Protein AF-A0A067TYM9-F1 (afdb_monomer_lite)

Secondary structure (DSSP, 8-state):
-PPP----------------PPPTT-EEE---S---HHHHHHHHHHHHHHHHHHHHHHHHHHSTTSHHHHHHHHHHH-SS--HHHHHHHHHHHHH--EEEEES-PPTTSSTT--EEEETTTTEEEE-HHHHSS--HHHHHHHHHHHHHHHHH--BSEE-----TT-S-EE-HHHHTTSTT-B--TTTTHHHHHHHHGGGGGGBHHHHHHHHHHHHH-TT------PPP--

Foldseek 3Di:
DDDDDDDDDDDDPPPPPPPPDDQAQAADAPDDDDDDVVLVVLLNLLRVLLLVLLVLLLVLLVCVVPPQSVLLLCLLQNDDAPSVLLNVLSVQNRHDYAYAYASEDDPPPPPPDQWAADPPVRHIYGYPVLVAQADSLRNNLSVQLRNSCSRPNAAQWWAPDCDVVGIGGDHPVCCVVRPPTGQDPPPCPVVCNHRPSHCSSRGSSSRSSSSCCSVVTSPDDDDRGSDDDD

Radius of gyration: 21.85 Å; chains: 1; bounding box: 89×64×47 Å

Organism: Galerina marginata (strain CBS 339.88) (NCBI:txid685588)

InterPro domains:
  IPR024079 Metallopeptidase, catalytic domain superfamily [G3DSA:3.40.390.10] (34-213)

Sequence (230 aa):
MRVVSTSLFILLVLISNGCSAPIPGDLIIDSFGDHEPEDEAILQEANHEANDQYIHMLRVLDHPEDASHKRIITKSFGPEPELGEIRKNVKLLISEDLKVGDVRLPEGFNPGVLGYMIPGVNTLHFTHEFYSDLSKKGRAGTVIHEATHALFGSKDYFTRDTGPKGIQPISKADAKHVPHHVGYLHADFDMLKNKASGVMHKNADSYLAFGHYAKYGPDAEIKHEKPDAI

pLDDT: mean 84.61, std 17.47, range [30.05, 98.69]

Structure (mmCIF, N/CA/C/O backbone):
data_AF-A0A067TYM9-F1
#
_entry.id   AF-A0A067TYM9-F1
#
loop_
_atom_site.group_PDB
_atom_site.id
_atom_site.type_symbol
_atom_site.label_atom_id
_atom_site.label_alt_id
_atom_site.label_comp_id
_atom_site.label_asym_id
_atom_site.label_entity_id
_atom_site.label_seq_id
_atom_site.pdbx_PDB_ins_code
_atom_site.Cartn_x
_atom_site.Cartn_y
_atom_site.Cartn_z
_atom_site.occupancy
_atom_site.B_iso_or_equiv
_atom_site.auth_seq_id
_atom_site.auth_comp_id
_atom_site.auth_asym_id
_atom_site.auth_atom_id
_atom_site.pdbx_PDB_model_num
ATOM 1 N N . MET A 1 1 ? 64.361 -44.977 5.700 1.00 45.38 1 MET A N 1
ATOM 2 C CA . MET A 1 1 ? 63.513 -44.116 4.845 1.00 45.38 1 MET A CA 1
ATOM 3 C C . MET A 1 1 ? 62.087 -44.186 5.367 1.00 45.38 1 MET A C 1
ATOM 5 O O . MET A 1 1 ? 61.516 -45.265 5.354 1.00 45.38 1 MET A O 1
ATOM 9 N N . ARG A 1 2 ? 61.550 -43.089 5.914 1.00 41.84 2 ARG A N 1
ATOM 10 C CA . ARG A 1 2 ? 60.141 -42.990 6.331 1.00 41.84 2 ARG A CA 1
ATOM 11 C C . ARG A 1 2 ? 59.394 -42.222 5.246 1.00 41.84 2 ARG A C 1
ATOM 13 O O . ARG A 1 2 ? 59.755 -41.087 4.957 1.00 41.84 2 ARG A O 1
ATOM 20 N N . VAL A 1 3 ? 58.416 -42.873 4.626 1.00 48.12 3 VAL A N 1
ATOM 21 C CA . VAL A 1 3 ? 57.539 -42.280 3.612 1.00 48.12 3 VAL A CA 1
ATOM 22 C C . VAL A 1 3 ? 56.441 -41.521 4.352 1.00 48.12 3 VAL A C 1
ATOM 24 O O . VAL A 1 3 ? 55.726 -42.109 5.161 1.00 48.12 3 VAL A O 1
ATOM 27 N N . VAL A 1 4 ? 56.353 -40.211 4.131 1.00 52.53 4 VAL A N 1
ATOM 28 C CA . VAL A 1 4 ? 55.287 -39.361 4.674 1.00 52.53 4 VAL A CA 1
ATOM 29 C C . VAL A 1 4 ? 54.142 -39.377 3.663 1.00 52.53 4 VAL A C 1
ATOM 31 O O . VAL A 1 4 ? 54.326 -38.980 2.517 1.00 52.53 4 VAL A O 1
ATOM 34 N N . SER A 1 5 ? 52.988 -39.898 4.078 1.00 57.56 5 SER A N 1
ATOM 35 C CA . SER A 1 5 ? 51.761 -39.954 3.281 1.00 57.56 5 SER A CA 1
ATOM 36 C C . SER A 1 5 ? 51.040 -38.610 3.366 1.00 57.56 5 SER A C 1
ATOM 38 O O . SER A 1 5 ? 50.494 -38.263 4.412 1.00 57.56 5 SER A O 1
ATOM 40 N N . THR A 1 6 ? 51.046 -37.847 2.279 1.00 53.38 6 THR A N 1
ATOM 41 C CA . THR A 1 6 ? 50.292 -36.598 2.134 1.00 53.38 6 THR A CA 1
ATOM 42 C C . THR A 1 6 ? 48.838 -36.926 1.790 1.00 53.38 6 THR A C 1
ATOM 44 O O . THR A 1 6 ? 48.528 -37.307 0.663 1.00 53.38 6 THR A O 1
ATOM 47 N N . SER A 1 7 ? 47.935 -36.798 2.764 1.00 57.25 7 SER A N 1
ATOM 48 C CA . SER A 1 7 ? 46.491 -36.894 2.532 1.00 57.25 7 SER A CA 1
ATOM 49 C C . SER A 1 7 ? 45.980 -35.619 1.860 1.00 57.25 7 SER A C 1
ATOM 51 O O . SER A 1 7 ? 45.990 -34.540 2.451 1.00 57.25 7 SER A O 1
ATOM 53 N N . LEU A 1 8 ? 45.540 -35.762 0.612 1.00 55.56 8 LEU A N 1
ATOM 54 C CA . LEU A 1 8 ? 44.881 -34.739 -0.192 1.00 55.56 8 LEU A CA 1
ATOM 55 C C . LEU A 1 8 ? 43.420 -34.592 0.270 1.00 55.56 8 LEU A C 1
ATOM 57 O O . LEU A 1 8 ? 42.595 -35.466 0.012 1.00 55.56 8 LEU A O 1
ATOM 61 N N . PHE A 1 9 ? 43.100 -33.500 0.964 1.00 49.53 9 PHE A N 1
ATOM 62 C CA . PHE A 1 9 ? 41.718 -33.111 1.262 1.00 49.53 9 PHE A CA 1
ATOM 63 C C . PHE A 1 9 ? 41.096 -32.470 0.014 1.00 49.53 9 PHE A C 1
ATOM 65 O O . PHE A 1 9 ? 41.464 -31.361 -0.368 1.00 49.53 9 PHE A O 1
ATOM 72 N N . ILE A 1 10 ? 40.154 -33.166 -0.624 1.00 53.19 10 ILE A N 1
ATOM 73 C CA . ILE A 1 10 ? 39.308 -32.603 -1.683 1.00 53.19 10 ILE A CA 1
ATOM 74 C C . ILE A 1 10 ? 38.126 -31.903 -1.002 1.00 53.19 10 ILE A C 1
ATOM 76 O O . ILE A 1 10 ? 37.245 -32.556 -0.445 1.00 53.19 10 ILE A O 1
ATOM 80 N N . LEU A 1 11 ? 38.125 -30.569 -1.027 1.00 44.19 11 LEU A N 1
ATOM 81 C CA . LEU A 1 11 ? 37.000 -29.737 -0.606 1.00 44.19 11 LEU A CA 1
ATOM 82 C C . LEU A 1 11 ? 35.945 -29.746 -1.723 1.00 44.19 11 LEU A C 1
ATOM 84 O O . LEU A 1 11 ? 36.091 -29.064 -2.736 1.00 44.19 11 LEU A O 1
ATOM 88 N N . LEU A 1 12 ? 34.899 -30.554 -1.554 1.00 41.03 12 LEU A N 1
ATOM 89 C CA . LEU A 1 12 ? 33.740 -30.574 -2.443 1.00 41.03 12 LEU A CA 1
ATOM 90 C C . LEU A 1 12 ? 32.843 -29.370 -2.098 1.00 41.03 12 LEU A C 1
ATOM 92 O O . LEU A 1 12 ? 32.108 -29.399 -1.114 1.00 41.03 12 LEU A O 1
ATOM 96 N N . VAL A 1 13 ? 32.923 -28.292 -2.880 1.00 47.38 13 VAL A N 1
ATOM 97 C CA . VAL A 1 13 ? 31.980 -27.167 -2.785 1.00 47.38 13 VAL A CA 1
ATOM 98 C C . VAL A 1 13 ? 30.694 -27.582 -3.501 1.00 47.38 13 VAL A C 1
ATOM 100 O O . VAL A 1 13 ? 30.613 -27.550 -4.727 1.00 47.38 13 VAL A O 1
ATOM 103 N N . LEU A 1 14 ? 29.694 -28.019 -2.735 1.00 41.06 14 LEU A N 1
ATOM 104 C CA . LEU A 1 14 ? 28.333 -28.212 -3.231 1.00 41.06 14 LEU A CA 1
ATOM 105 C C . LEU A 1 14 ? 27.702 -26.831 -3.432 1.00 41.06 14 LEU A C 1
ATOM 107 O O . LEU A 1 14 ? 27.163 -26.244 -2.497 1.00 41.06 14 LEU A O 1
ATOM 111 N N . ILE A 1 15 ? 27.779 -26.304 -4.655 1.00 44.44 15 ILE A N 1
ATOM 112 C CA . ILE A 1 15 ? 26.932 -25.189 -5.083 1.00 44.44 15 ILE A CA 1
ATOM 113 C C . ILE A 1 15 ? 25.532 -25.779 -5.252 1.00 44.44 15 ILE A C 1
ATOM 115 O O . ILE A 1 15 ? 25.183 -26.316 -6.303 1.00 44.44 15 ILE A O 1
ATOM 119 N N . SER A 1 16 ? 24.743 -25.765 -4.179 1.00 42.72 16 SER A N 1
ATOM 120 C CA . SER A 1 16 ? 23.314 -26.015 -4.289 1.00 42.72 16 SER A CA 1
ATOM 121 C C . SER A 1 16 ? 22.713 -24.831 -5.039 1.00 42.72 16 SER A C 1
ATOM 123 O O . SER A 1 16 ? 22.480 -23.777 -4.449 1.00 42.72 16 SER A O 1
ATOM 125 N N . ASN A 1 17 ? 22.472 -24.998 -6.338 1.00 40.50 17 ASN A N 1
ATOM 126 C CA . ASN A 1 17 ? 21.525 -24.163 -7.067 1.00 40.50 17 ASN A CA 1
ATOM 127 C C . ASN A 1 17 ? 20.141 -24.455 -6.477 1.00 40.50 17 ASN A C 1
ATOM 129 O O . ASN A 1 17 ? 19.415 -25.324 -6.959 1.00 40.50 17 ASN A O 1
ATOM 133 N N . GLY A 1 18 ? 19.840 -23.817 -5.346 1.00 44.34 18 GLY A N 1
ATOM 134 C CA . GLY A 1 18 ? 18.547 -23.888 -4.694 1.00 44.34 18 GLY A CA 1
ATOM 135 C C . GLY A 1 18 ? 17.519 -23.298 -5.640 1.00 44.34 18 GLY A C 1
ATOM 136 O O . GLY A 1 18 ? 17.412 -22.084 -5.764 1.00 44.34 18 GLY A O 1
ATOM 137 N N . CYS A 1 19 ? 16.793 -24.168 -6.332 1.00 41.06 19 CYS A N 1
ATOM 138 C CA . CYS A 1 19 ? 15.547 -23.817 -6.983 1.00 41.06 19 CYS A CA 1
ATOM 139 C C . CYS A 1 19 ? 14.558 -23.497 -5.854 1.00 41.06 19 CYS A C 1
ATOM 141 O O . CYS A 1 19 ? 13.863 -24.385 -5.360 1.00 41.06 19 CYS A O 1
ATOM 143 N N . SER A 1 20 ? 14.588 -22.259 -5.350 1.00 50.59 20 SER A N 1
ATOM 144 C CA . SER A 1 20 ? 13.498 -21.748 -4.525 1.00 50.59 20 SER A CA 1
ATOM 145 C C . SER A 1 20 ? 12.265 -21.787 -5.405 1.00 50.59 20 SER A C 1
ATOM 147 O O . SER A 1 20 ? 12.223 -21.125 -6.440 1.00 50.59 20 SER A O 1
ATOM 149 N N . ALA A 1 21 ? 11.292 -22.613 -5.024 1.00 50.88 21 ALA A N 1
ATOM 150 C CA . ALA A 1 21 ? 9.964 -22.497 -5.592 1.00 50.88 21 ALA A CA 1
ATOM 151 C C . ALA A 1 21 ? 9.504 -21.037 -5.418 1.00 50.88 21 ALA A C 1
ATOM 153 O O . ALA A 1 21 ? 9.795 -20.463 -4.360 1.00 50.88 21 ALA A O 1
ATOM 154 N N . PRO A 1 22 ? 8.847 -20.439 -6.427 1.00 54.41 22 PRO A N 1
ATOM 155 C CA . PRO A 1 22 ? 8.297 -19.097 -6.296 1.00 54.41 22 PRO A CA 1
ATOM 156 C C . PRO A 1 22 ? 7.442 -19.038 -5.031 1.00 54.41 22 PRO A C 1
ATOM 158 O O . PRO A 1 22 ? 6.683 -19.971 -4.734 1.00 54.41 22 PRO A O 1
ATOM 161 N N . ILE A 1 23 ? 7.648 -17.991 -4.238 1.00 55.94 23 ILE A N 1
ATOM 162 C CA . ILE A 1 23 ? 6.829 -17.769 -3.051 1.00 55.94 23 ILE A CA 1
ATOM 163 C C . ILE A 1 23 ? 5.469 -17.316 -3.598 1.00 55.94 23 ILE A C 1
ATOM 165 O O . ILE A 1 23 ? 5.448 -16.441 -4.460 1.00 55.94 23 ILE A O 1
ATOM 169 N N . PRO A 1 24 ? 4.340 -17.910 -3.172 1.00 55.69 24 PRO A N 1
ATOM 170 C CA . PRO A 1 24 ? 3.023 -17.414 -3.568 1.00 55.69 24 PRO A CA 1
ATOM 171 C C . PRO A 1 24 ? 2.936 -15.890 -3.364 1.00 55.69 24 PRO A C 1
ATOM 173 O O . PRO A 1 24 ? 3.391 -15.408 -2.322 1.00 55.69 24 PRO A O 1
ATOM 176 N N . GLY A 1 25 ? 2.403 -15.162 -4.355 1.00 58.94 25 GLY A N 1
ATOM 177 C CA . GLY A 1 25 ? 2.338 -13.693 -4.351 1.00 58.94 25 GLY A CA 1
ATOM 178 C C . GLY A 1 25 ? 3.458 -12.988 -5.129 1.00 58.94 25 GLY A C 1
ATOM 179 O O . GLY A 1 25 ? 3.701 -11.802 -4.921 1.00 58.94 25 GLY A O 1
ATOM 180 N N . ASP A 1 26 ? 4.186 -13.682 -6.005 1.00 71.69 26 ASP A N 1
ATOM 181 C CA . ASP A 1 26 ? 5.209 -13.043 -6.836 1.00 71.69 26 ASP A CA 1
ATOM 182 C C . ASP A 1 26 ? 4.578 -12.210 -7.974 1.00 71.69 26 ASP A C 1
ATOM 184 O O . ASP A 1 26 ? 3.584 -12.597 -8.596 1.00 71.69 26 ASP A O 1
ATOM 188 N N . LEU A 1 27 ? 5.173 -11.048 -8.28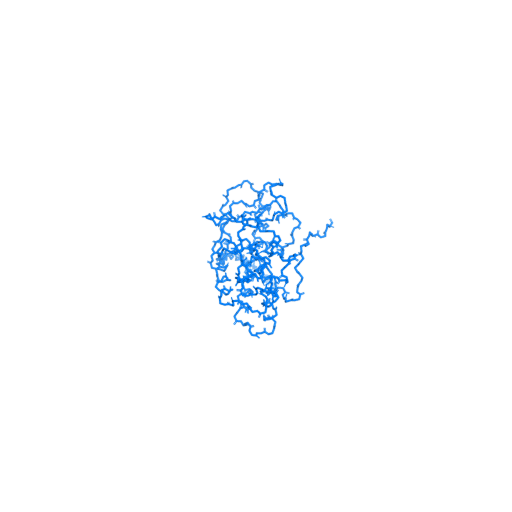5 1.00 72.38 27 LEU A N 1
ATOM 189 C CA . LEU A 1 27 ? 4.861 -10.339 -9.527 1.00 72.38 27 LEU A CA 1
ATOM 190 C C . LEU A 1 27 ? 5.305 -11.204 -10.711 1.00 72.38 27 LEU A C 1
ATOM 192 O O . LEU A 1 27 ? 6.492 -11.489 -10.882 1.00 72.38 27 LEU A O 1
ATOM 196 N N . ILE A 1 28 ? 4.357 -11.566 -11.570 1.00 76.31 28 ILE A N 1
ATOM 197 C CA . ILE A 1 28 ? 4.637 -12.164 -12.870 1.00 76.31 28 ILE A CA 1
ATOM 198 C C . ILE A 1 28 ? 4.910 -11.023 -13.844 1.00 76.31 28 ILE A C 1
ATOM 200 O O . ILE A 1 28 ? 4.010 -10.286 -14.261 1.00 76.31 28 ILE A O 1
ATOM 204 N N . ILE A 1 29 ? 6.176 -10.874 -14.217 1.00 68.50 29 ILE A N 1
ATOM 205 C CA . ILE A 1 29 ? 6.593 -9.909 -15.231 1.00 68.50 29 ILE A CA 1
ATOM 206 C C . ILE A 1 29 ? 6.282 -10.509 -16.612 1.00 68.50 29 ILE A C 1
ATOM 208 O O . ILE A 1 29 ? 7.124 -11.136 -17.250 1.00 68.50 29 ILE A O 1
ATOM 212 N N . ASP A 1 30 ? 5.036 -10.333 -17.060 1.00 61.12 30 ASP A N 1
ATOM 213 C CA . ASP A 1 30 ? 4.581 -10.628 -18.426 1.00 61.12 30 ASP A CA 1
ATOM 214 C C . ASP A 1 30 ? 5.002 -9.454 -19.336 1.00 61.12 30 ASP A C 1
ATOM 216 O O . ASP A 1 30 ? 4.190 -8.625 -19.734 1.00 61.12 30 ASP A O 1
ATOM 220 N N . SER A 1 31 ? 6.303 -9.333 -19.608 1.00 54.06 31 SER A N 1
ATOM 221 C CA . SER A 1 31 ? 6.890 -8.247 -20.409 1.00 54.06 31 SER A CA 1
ATOM 222 C C . SER A 1 31 ? 6.137 -7.968 -21.724 1.00 54.06 31 SER A C 1
ATOM 224 O O . SER A 1 31 ? 6.038 -8.843 -22.588 1.00 54.06 31 SER A O 1
ATOM 226 N N . PHE A 1 32 ? 5.710 -6.713 -21.918 1.00 54.41 32 PHE A N 1
ATOM 227 C CA . PHE A 1 32 ? 5.417 -6.136 -23.234 1.00 54.41 32 PHE A CA 1
ATOM 228 C C . PHE A 1 32 ? 6.030 -4.730 -23.368 1.00 54.41 32 PHE A C 1
ATOM 230 O O . PHE A 1 32 ? 5.319 -3.741 -23.496 1.00 54.41 32 PHE A O 1
ATOM 237 N N . GLY A 1 33 ? 7.364 -4.638 -23.379 1.00 59.47 33 GLY A N 1
ATOM 238 C CA . GLY A 1 33 ? 8.082 -3.405 -23.728 1.00 59.47 33 GLY A CA 1
ATOM 239 C C . GLY A 1 33 ? 9.606 -3.555 -23.700 1.00 59.47 33 GLY A C 1
ATOM 240 O O . GLY A 1 33 ? 10.130 -4.395 -22.966 1.00 59.47 33 GLY A O 1
ATOM 241 N N . ASP A 1 34 ? 10.310 -2.733 -24.487 1.00 63.44 34 ASP A N 1
ATOM 242 C CA . ASP A 1 34 ? 11.768 -2.579 -24.402 1.00 63.44 34 ASP A CA 1
ATOM 243 C C . ASP A 1 34 ? 12.102 -1.934 -23.048 1.00 63.44 34 ASP A C 1
ATOM 245 O O . ASP A 1 34 ? 11.791 -0.766 -22.816 1.00 63.44 34 ASP A O 1
ATOM 249 N N . HIS A 1 35 ? 12.693 -2.701 -22.136 1.00 76.06 35 HIS A N 1
ATOM 250 C CA . HIS A 1 35 ? 13.176 -2.212 -20.848 1.00 76.06 35 HIS A CA 1
ATOM 251 C C . HIS A 1 35 ? 14.626 -2.638 -20.646 1.00 76.06 35 HIS A C 1
ATOM 253 O O . HIS A 1 35 ? 15.080 -3.644 -21.197 1.00 76.06 35 HIS A O 1
ATOM 259 N N . GLU A 1 36 ? 15.356 -1.857 -19.856 1.00 84.38 36 GLU A N 1
ATOM 260 C CA . GLU A 1 36 ? 16.728 -2.194 -19.507 1.00 84.38 36 GLU A CA 1
ATOM 261 C C . GLU A 1 36 ? 16.726 -3.318 -18.455 1.00 84.38 36 GLU A C 1
ATOM 263 O O . GLU A 1 36 ? 15.911 -3.281 -17.528 1.00 84.38 36 GLU A O 1
ATOM 268 N N . PRO A 1 37 ? 17.647 -4.298 -18.521 1.00 86.88 37 PRO A N 1
ATOM 269 C CA . PRO A 1 37 ? 17.752 -5.361 -17.513 1.00 86.88 37 PRO A CA 1
ATOM 270 C C . PRO A 1 37 ? 17.900 -4.850 -16.068 1.00 86.88 37 PRO A C 1
ATOM 272 O O . PRO A 1 37 ? 17.542 -5.541 -15.115 1.00 86.88 37 PRO A O 1
ATOM 275 N N . GLU A 1 38 ? 18.431 -3.637 -15.890 1.00 91.06 38 GLU A N 1
ATOM 276 C CA . GLU A 1 38 ? 18.529 -2.974 -14.587 1.00 91.06 38 GLU A CA 1
ATOM 277 C C . GLU A 1 38 ? 17.152 -2.624 -14.002 1.00 91.06 38 GLU A C 1
ATOM 279 O O . GLU A 1 38 ? 16.936 -2.811 -12.804 1.00 91.06 38 GLU A O 1
ATOM 284 N N . ASP A 1 39 ? 16.201 -2.191 -14.835 1.00 91.06 39 ASP A N 1
ATOM 285 C CA . ASP A 1 39 ? 14.843 -1.866 -14.391 1.00 91.06 39 ASP A CA 1
ATOM 286 C C . ASP A 1 39 ? 14.119 -3.135 -13.914 1.00 91.06 39 ASP A C 1
ATOM 288 O O . ASP A 1 39 ? 13.483 -3.136 -12.859 1.00 91.06 39 ASP A O 1
ATOM 292 N N . GLU A 1 40 ? 14.291 -4.255 -14.625 1.00 89.62 40 GLU A N 1
ATOM 293 C CA . GLU A 1 40 ? 13.748 -5.548 -14.195 1.00 89.62 40 GLU A CA 1
ATOM 294 C C . GLU A 1 40 ? 14.313 -5.962 -12.826 1.00 89.62 40 GLU A C 1
ATOM 296 O O . GLU A 1 40 ? 13.554 -6.324 -11.926 1.00 89.62 40 GLU A O 1
ATOM 301 N N . ALA A 1 41 ? 15.630 -5.846 -12.627 1.00 91.25 41 ALA A N 1
ATOM 302 C CA . ALA A 1 41 ? 16.271 -6.184 -11.357 1.00 91.25 41 ALA A CA 1
ATOM 303 C C . ALA A 1 41 ? 15.792 -5.291 -10.197 1.00 91.25 41 ALA A C 1
ATOM 305 O O . ALA A 1 41 ? 15.546 -5.785 -9.093 1.00 91.25 41 ALA A O 1
ATOM 306 N N . ILE A 1 42 ? 15.620 -3.986 -10.438 1.00 93.62 42 ILE A N 1
ATOM 307 C CA . ILE A 1 42 ? 15.084 -3.041 -9.447 1.00 93.62 42 ILE A CA 1
ATOM 308 C C . ILE A 1 42 ? 13.640 -3.399 -9.079 1.00 93.62 42 ILE A C 1
ATOM 310 O O . ILE A 1 42 ? 13.283 -3.384 -7.896 1.00 93.62 42 ILE A O 1
ATOM 314 N N . LEU A 1 43 ? 12.807 -3.733 -10.066 1.00 92.88 43 LEU A N 1
ATOM 315 C CA . LEU A 1 43 ? 11.419 -4.116 -9.829 1.00 92.88 43 LEU A CA 1
ATOM 316 C C . LEU A 1 43 ? 11.316 -5.455 -9.089 1.00 92.88 43 LEU A C 1
ATOM 318 O O . LEU A 1 43 ? 10.537 -5.570 -8.144 1.00 92.88 43 LEU A O 1
ATOM 322 N N . GLN A 1 44 ? 12.136 -6.443 -9.451 1.00 91.62 44 GLN A N 1
ATOM 323 C CA . GLN A 1 44 ? 12.222 -7.717 -8.732 1.00 91.62 44 GLN A CA 1
ATOM 324 C C . GLN A 1 44 ? 12.676 -7.518 -7.280 1.00 91.62 44 GLN A C 1
ATOM 326 O O . GLN A 1 44 ? 12.108 -8.123 -6.369 1.00 91.62 44 GLN A O 1
ATOM 331 N N . GLU A 1 45 ? 13.652 -6.636 -7.031 1.00 93.56 45 GLU A N 1
ATOM 332 C CA . GLU A 1 45 ? 14.055 -6.281 -5.668 1.00 93.56 45 GLU A CA 1
ATOM 333 C C . GLU A 1 45 ? 12.889 -5.661 -4.885 1.00 93.56 45 GLU A C 1
ATOM 335 O O . GLU A 1 45 ? 12.652 -6.032 -3.730 1.00 93.56 45 GLU A O 1
ATOM 340 N N . ALA A 1 46 ? 12.166 -4.722 -5.498 1.00 94.75 46 ALA A N 1
ATOM 341 C CA . ALA A 1 46 ? 11.016 -4.073 -4.880 1.00 94.75 46 ALA A CA 1
ATOM 342 C C . ALA A 1 46 ? 9.890 -5.070 -4.576 1.00 94.75 46 ALA A C 1
ATOM 344 O O . ALA A 1 46 ? 9.301 -5.002 -3.497 1.00 94.75 46 ALA A O 1
ATOM 345 N N . ASN A 1 47 ? 9.631 -6.015 -5.483 1.00 94.25 47 ASN A N 1
ATOM 346 C CA . ASN A 1 47 ? 8.654 -7.079 -5.279 1.00 94.25 47 ASN A CA 1
ATOM 347 C C . ASN A 1 47 ? 9.038 -7.990 -4.108 1.00 94.25 47 ASN A C 1
ATOM 349 O O . ASN A 1 47 ? 8.234 -8.219 -3.211 1.00 94.25 47 ASN A O 1
ATOM 353 N N . HIS A 1 48 ? 10.284 -8.462 -4.057 1.00 92.81 48 HIS A N 1
ATOM 354 C CA . HIS A 1 48 ? 10.745 -9.293 -2.943 1.00 92.81 48 HIS A CA 1
ATOM 355 C C . HIS A 1 48 ? 10.617 -8.545 -1.605 1.00 92.81 48 HIS A C 1
ATOM 357 O O . HIS A 1 48 ? 10.158 -9.095 -0.603 1.00 92.81 48 HIS A O 1
ATOM 363 N N . GLU A 1 49 ? 10.966 -7.260 -1.588 1.00 95.31 49 GLU A N 1
ATOM 364 C CA . GLU A 1 49 ? 10.797 -6.414 -0.412 1.00 95.31 49 GLU A CA 1
ATOM 365 C C . GLU A 1 49 ? 9.317 -6.236 -0.012 1.00 95.31 49 GLU A C 1
ATOM 367 O O . GLU A 1 49 ? 9.020 -6.220 1.185 1.00 95.31 49 GLU A O 1
ATOM 372 N N . ALA A 1 50 ? 8.392 -6.144 -0.973 1.00 96.12 50 ALA A N 1
ATOM 373 C CA . ALA A 1 50 ? 6.949 -6.103 -0.725 1.00 96.12 50 ALA A CA 1
ATOM 374 C C . ALA A 1 50 ? 6.416 -7.441 -0.178 1.00 96.12 50 ALA A C 1
ATOM 376 O O . ALA A 1 50 ? 5.686 -7.443 0.815 1.00 96.12 50 ALA A O 1
ATOM 377 N N . ASN A 1 51 ? 6.857 -8.570 -0.736 1.00 94.06 51 ASN A N 1
ATOM 378 C CA . ASN A 1 51 ? 6.472 -9.908 -0.281 1.00 94.06 51 ASN A CA 1
ATOM 379 C C . ASN A 1 51 ? 6.887 -10.165 1.169 1.00 94.06 51 ASN A C 1
ATOM 381 O O . ASN A 1 51 ? 6.086 -10.654 1.969 1.00 94.06 51 ASN A O 1
ATOM 385 N N . ASP A 1 52 ? 8.088 -9.741 1.563 1.00 95.00 52 ASP A N 1
ATOM 386 C CA . ASP A 1 52 ? 8.508 -9.808 2.965 1.00 95.00 52 ASP A CA 1
ATOM 387 C C . ASP A 1 52 ? 7.611 -8.939 3.874 1.00 95.00 52 ASP A C 1
ATOM 389 O O . ASP A 1 52 ? 7.187 -9.363 4.953 1.00 95.00 52 ASP A O 1
ATOM 393 N N . GLN A 1 53 ? 7.219 -7.744 3.417 1.00 97.50 53 GLN A N 1
ATOM 394 C CA . GLN A 1 53 ? 6.266 -6.903 4.150 1.00 97.50 53 GLN A CA 1
ATOM 395 C C . GLN A 1 53 ? 4.885 -7.562 4.293 1.00 97.50 53 GLN A C 1
ATOM 397 O O . GLN A 1 53 ? 4.292 -7.458 5.369 1.00 97.50 53 GLN A O 1
ATOM 402 N N . TYR A 1 54 ? 4.384 -8.294 3.291 1.00 97.19 54 TYR A N 1
ATOM 403 C CA . TYR A 1 54 ? 3.109 -9.020 3.395 1.00 97.19 54 TYR A CA 1
ATOM 404 C C . TYR A 1 54 ? 3.128 -10.093 4.487 1.00 97.19 54 TYR A C 1
ATOM 406 O O . TYR A 1 54 ? 2.179 -10.199 5.271 1.00 97.19 54 TYR A O 1
ATOM 414 N N . ILE A 1 55 ? 4.222 -10.852 4.597 1.00 95.88 55 ILE A N 1
ATOM 415 C CA . ILE A 1 55 ? 4.394 -11.857 5.656 1.00 95.88 55 ILE A CA 1
ATOM 416 C C . ILE A 1 55 ? 4.380 -11.195 7.037 1.00 95.88 55 ILE A C 1
ATOM 418 O O . ILE A 1 55 ? 3.690 -11.654 7.954 1.00 95.88 55 ILE A O 1
ATOM 422 N N . HIS A 1 56 ? 5.084 -10.073 7.182 1.00 97.88 56 HIS A N 1
ATOM 423 C CA . HIS A 1 56 ? 5.078 -9.287 8.413 1.00 97.88 56 HIS A CA 1
ATOM 424 C C . HIS A 1 56 ? 3.689 -8.720 8.743 1.00 97.88 56 HIS A C 1
ATOM 426 O O . HIS A 1 56 ? 3.263 -8.776 9.899 1.00 97.88 56 HIS A O 1
ATOM 432 N N . MET A 1 57 ? 2.951 -8.224 7.748 1.00 98.56 57 MET A N 1
ATOM 433 C CA . MET A 1 57 ? 1.569 -7.762 7.916 1.00 98.56 57 MET A CA 1
ATOM 434 C C . MET A 1 57 ? 0.664 -8.882 8.430 1.00 98.56 57 MET A C 1
ATOM 436 O O . MET A 1 57 ? -0.091 -8.667 9.378 1.00 98.56 57 MET A O 1
ATOM 440 N N . LEU A 1 58 ? 0.753 -10.085 7.853 1.00 97.94 58 LEU A N 1
ATOM 441 C CA . LEU A 1 58 ? -0.041 -11.229 8.304 1.00 97.94 58 LEU A CA 1
ATOM 442 C C . LEU A 1 58 ? 0.283 -11.597 9.756 1.00 97.94 58 LEU A C 1
ATOM 444 O O . LEU A 1 58 ? -0.638 -11.778 10.550 1.00 97.94 58 LEU A O 1
ATOM 448 N N . ARG A 1 59 ? 1.566 -11.599 10.133 1.00 97.81 59 ARG A N 1
ATOM 449 C CA . ARG A 1 59 ? 1.999 -11.835 11.519 1.00 97.81 59 ARG A CA 1
ATOM 450 C C . ARG A 1 59 ? 1.420 -10.812 12.498 1.00 97.81 59 ARG A C 1
ATOM 452 O O . ARG A 1 59 ? 0.983 -11.192 13.581 1.00 97.81 59 ARG A O 1
ATOM 459 N N . VAL A 1 60 ? 1.406 -9.529 12.126 1.00 98.56 60 VAL A N 1
ATOM 460 C CA . VAL A 1 60 ? 0.778 -8.474 12.940 1.00 98.56 60 VAL A CA 1
ATOM 461 C C . VAL A 1 60 ? -0.717 -8.745 13.108 1.00 98.56 60 VAL A C 1
ATOM 463 O O . VAL A 1 60 ? -1.258 -8.589 14.202 1.00 98.56 60 VAL A O 1
ATOM 466 N N . LEU A 1 61 ? -1.388 -9.183 12.041 1.00 98.44 61 LEU A N 1
ATOM 467 C CA . LEU A 1 61 ? -2.808 -9.509 12.094 1.00 98.44 61 LEU A CA 1
ATOM 468 C C . LEU A 1 61 ? -3.098 -10.778 12.883 1.00 98.44 61 LEU A C 1
ATOM 470 O O . LEU A 1 61 ? -4.184 -10.855 13.434 1.00 98.44 61 LEU A O 1
ATOM 474 N N . ASP A 1 62 ? -2.210 -11.766 12.950 1.00 98.31 62 ASP A N 1
ATOM 475 C CA . ASP A 1 62 ? -2.428 -13.005 13.716 1.00 98.31 62 ASP A CA 1
ATOM 476 C C . ASP A 1 62 ? -2.446 -12.792 15.236 1.00 98.31 62 ASP A C 1
ATOM 478 O O . ASP A 1 62 ? -3.096 -13.564 15.938 1.00 98.31 62 ASP A O 1
ATOM 482 N N . HIS A 1 63 ? -1.832 -11.708 15.722 1.00 98.00 63 HIS A N 1
ATOM 483 C CA . HIS A 1 63 ? -1.796 -11.327 17.140 1.00 98.00 63 HIS A CA 1
ATOM 484 C C . HIS A 1 63 ? -2.133 -9.836 17.335 1.00 98.00 63 HIS A C 1
ATOM 486 O O . HIS A 1 63 ? -1.280 -9.059 17.778 1.00 98.00 63 HIS A O 1
ATOM 492 N N . PRO A 1 64 ? -3.343 -9.377 16.963 1.00 98.31 64 PRO A N 1
ATOM 493 C CA . PRO A 1 64 ? -3.671 -7.951 16.926 1.00 98.31 64 PRO A CA 1
ATOM 494 C C . PRO A 1 64 ? -3.777 -7.316 18.324 1.00 98.31 64 PRO A C 1
ATOM 496 O O . PRO A 1 64 ? -3.757 -6.091 18.452 1.00 98.31 64 PRO A O 1
ATOM 499 N N . GLU A 1 65 ? -3.904 -8.129 19.374 1.00 97.81 65 GLU A N 1
ATOM 500 C CA . GLU A 1 65 ? -3.933 -7.714 20.778 1.00 97.81 65 GLU A CA 1
ATOM 501 C C . GLU A 1 65 ? -2.567 -7.300 21.335 1.00 97.81 65 GLU A C 1
ATOM 503 O O . GLU A 1 65 ? -2.523 -6.549 22.315 1.00 97.81 65 GLU A O 1
ATOM 508 N N . ASP A 1 66 ? -1.465 -7.737 20.714 1.00 98.31 66 ASP A N 1
ATOM 509 C CA . ASP A 1 66 ? -0.121 -7.354 21.138 1.00 98.31 66 ASP A CA 1
ATOM 510 C C . ASP A 1 66 ? 0.034 -5.835 21.064 1.00 98.31 66 ASP A C 1
ATOM 512 O O . ASP A 1 66 ? -0.281 -5.203 20.056 1.00 98.31 66 ASP A O 1
ATOM 516 N N . ALA A 1 67 ? 0.573 -5.220 22.120 1.00 98.19 67 ALA A N 1
ATOM 517 C CA . ALA A 1 67 ? 0.640 -3.760 22.216 1.00 98.19 67 ALA A CA 1
ATOM 518 C C . ALA A 1 67 ? 1.360 -3.115 21.015 1.00 98.19 67 ALA A C 1
ATOM 520 O O . ALA A 1 67 ? 0.921 -2.081 20.511 1.00 98.19 67 ALA A O 1
ATOM 521 N N . SER A 1 68 ? 2.440 -3.737 20.528 1.00 98.12 68 SER A N 1
ATOM 522 C CA . SER A 1 68 ? 3.160 -3.273 19.335 1.00 98.12 68 SER A CA 1
ATOM 523 C C . SER A 1 68 ? 2.324 -3.429 18.058 1.00 98.12 68 SER A C 1
ATOM 525 O O . SER A 1 68 ? 2.199 -2.481 17.284 1.00 98.12 68 SER A O 1
ATOM 527 N N . HIS A 1 69 ? 1.681 -4.583 17.864 1.00 98.44 69 HIS A N 1
ATOM 528 C CA . HIS A 1 69 ? 0.822 -4.857 16.708 1.00 98.44 69 HIS A CA 1
ATOM 529 C C . HIS A 1 69 ? -0.388 -3.927 16.665 1.00 98.44 69 HIS A C 1
ATOM 531 O O . HIS A 1 69 ? -0.665 -3.316 15.634 1.00 98.44 69 HIS A O 1
ATOM 537 N N . LYS A 1 70 ? -1.040 -3.710 17.809 1.00 98.44 70 LYS A N 1
ATOM 538 C CA . LYS A 1 70 ? -2.117 -2.733 17.955 1.00 98.44 70 LYS A CA 1
ATOM 539 C C . LYS A 1 70 ? -1.662 -1.329 17.559 1.00 98.44 70 LYS A C 1
ATOM 541 O O . LYS A 1 70 ? -2.380 -0.650 16.831 1.00 98.44 70 LYS A O 1
ATOM 546 N N . ARG A 1 71 ? -0.462 -0.895 17.975 1.00 98.19 71 ARG A N 1
ATOM 547 C CA . ARG A 1 71 ? 0.106 0.399 17.546 1.00 98.19 71 ARG A CA 1
ATOM 548 C C . ARG A 1 71 ? 0.310 0.460 16.034 1.00 98.19 71 ARG A C 1
ATOM 550 O O . ARG A 1 71 ? -0.068 1.461 15.436 1.00 98.19 71 ARG A O 1
ATOM 557 N N . ILE A 1 72 ? 0.875 -0.583 15.426 1.00 98.56 72 ILE A N 1
ATOM 558 C CA . ILE A 1 72 ? 1.084 -0.674 13.971 1.00 98.56 72 ILE A CA 1
ATOM 559 C C . ILE A 1 72 ? -0.256 -0.550 13.231 1.00 98.56 72 ILE A C 1
ATOM 561 O O . ILE A 1 72 ? -0.398 0.281 12.331 1.00 98.56 72 ILE A O 1
ATOM 565 N N . ILE A 1 73 ? -1.260 -1.325 13.648 1.00 98.56 73 ILE A N 1
ATOM 566 C CA . ILE A 1 73 ? -2.600 -1.319 13.055 1.00 98.56 73 ILE A CA 1
ATOM 567 C C . ILE A 1 73 ? -3.242 0.064 13.206 1.00 98.56 73 ILE A C 1
ATOM 569 O O . ILE A 1 73 ? -3.678 0.641 12.212 1.00 98.56 73 ILE A O 1
ATOM 573 N N . THR A 1 74 ? -3.256 0.641 14.412 1.00 97.75 74 THR A N 1
ATOM 574 C CA . THR A 1 74 ? -3.844 1.968 14.644 1.00 97.75 74 THR A CA 1
ATOM 575 C C . THR A 1 74 ? -3.122 3.067 13.868 1.00 97.75 74 THR A C 1
ATOM 577 O O . THR A 1 74 ? -3.767 3.969 13.334 1.00 97.75 74 THR A O 1
ATOM 580 N N . LYS A 1 75 ? -1.791 2.997 13.747 1.00 97.19 75 LYS A N 1
ATOM 581 C CA . LYS A 1 75 ? -1.011 3.970 12.969 1.00 97.19 75 LYS A CA 1
ATOM 582 C C . LYS A 1 75 ? -1.334 3.903 11.472 1.00 97.19 75 LYS A C 1
ATOM 584 O O . LYS A 1 75 ? -1.276 4.940 10.813 1.00 97.19 75 LYS A O 1
ATOM 589 N N . SER A 1 76 ? -1.713 2.728 10.971 1.00 97.81 76 SER A N 1
ATOM 590 C CA . SER A 1 76 ? -2.000 2.488 9.550 1.00 97.81 76 SER A CA 1
ATOM 591 C C . SER A 1 76 ? -3.468 2.734 9.190 1.00 97.81 76 SER A C 1
ATOM 593 O O . SER A 1 76 ? -3.750 3.405 8.209 1.00 97.81 76 SER A O 1
ATOM 595 N N . PHE A 1 77 ? -4.410 2.258 10.008 1.00 98.12 77 PHE A N 1
ATOM 596 C CA . PHE A 1 77 ? -5.844 2.240 9.679 1.00 98.12 77 PHE A CA 1
ATOM 597 C C . PHE A 1 77 ? -6.721 3.063 10.637 1.00 98.12 77 PHE A C 1
ATOM 599 O O . PHE A 1 77 ? -7.922 3.194 10.416 1.00 98.12 77 PHE A O 1
ATOM 606 N N . GLY A 1 78 ? -6.151 3.644 11.695 1.00 97.31 78 GLY A N 1
ATOM 607 C CA . GLY A 1 78 ? -6.896 4.402 12.703 1.00 97.31 78 GLY A CA 1
ATOM 608 C C . GLY A 1 78 ? -7.450 3.545 13.854 1.00 97.31 78 GLY A C 1
ATOM 609 O O . GLY A 1 78 ? -7.121 2.363 13.969 1.00 97.31 78 GLY A O 1
ATOM 610 N N . PRO A 1 79 ? -8.229 4.145 14.774 1.00 96.88 79 PRO A N 1
ATOM 611 C CA . PRO A 1 79 ? -8.592 3.517 16.049 1.00 96.88 79 PRO A CA 1
ATOM 612 C C . PRO A 1 79 ? -9.622 2.381 15.950 1.00 96.88 79 PRO A C 1
ATOM 614 O O . PRO A 1 79 ? -9.590 1.488 16.796 1.00 96.88 79 PRO A O 1
ATOM 617 N N . GLU A 1 80 ? -10.496 2.382 14.938 1.00 96.75 80 GLU A N 1
ATOM 618 C CA . GLU A 1 80 ? -11.561 1.379 14.754 1.00 96.75 80 GLU A CA 1
ATOM 619 C C . GLU A 1 80 ? -11.467 0.712 13.366 1.00 96.75 80 GLU A C 1
ATOM 621 O O . GLU A 1 80 ? -12.302 0.938 12.490 1.00 96.75 80 GLU A O 1
ATOM 626 N N . PRO A 1 81 ? -10.406 -0.073 13.113 1.00 97.12 81 PRO A N 1
ATOM 627 C CA . PRO A 1 81 ? -10.174 -0.683 11.811 1.00 97.12 81 PRO A CA 1
ATOM 628 C C . PRO A 1 81 ? -11.044 -1.930 11.587 1.00 97.12 81 PRO A C 1
ATOM 630 O O . PRO A 1 81 ? -11.252 -2.739 12.492 1.00 97.12 81 PRO A O 1
ATOM 633 N N . GLU A 1 82 ? -11.449 -2.162 10.339 1.00 97.94 82 GLU A N 1
ATOM 634 C CA . GLU A 1 82 ? -12.156 -3.381 9.916 1.00 97.94 82 GLU A CA 1
ATOM 635 C C . GLU A 1 82 ? -11.186 -4.569 9.766 1.00 97.94 82 GLU A C 1
ATOM 637 O O . GLU A 1 82 ? -10.810 -4.965 8.659 1.00 97.94 82 GLU A O 1
ATOM 642 N N . LEU A 1 83 ? -10.741 -5.144 10.890 1.00 98.19 83 LEU A N 1
ATOM 643 C CA . LEU A 1 83 ? -9.700 -6.187 10.920 1.00 98.19 83 LEU A CA 1
ATOM 644 C C . LEU A 1 83 ? -10.012 -7.410 10.044 1.00 98.19 83 LEU A C 1
ATOM 646 O O . LEU A 1 83 ? -9.094 -8.013 9.485 1.00 98.19 83 LEU A O 1
ATOM 650 N N . GLY A 1 84 ? -11.291 -7.780 9.919 1.00 98.19 84 GLY A N 1
ATOM 651 C CA . GLY A 1 84 ? -11.726 -8.896 9.076 1.00 98.19 84 GLY A CA 1
ATOM 652 C C . GLY A 1 84 ? -11.411 -8.665 7.596 1.00 98.19 84 GLY A C 1
ATOM 653 O O . GLY A 1 84 ? -10.785 -9.517 6.961 1.00 98.19 84 GLY A O 1
ATOM 654 N N . GLU A 1 85 ? -11.773 -7.493 7.068 1.00 98.44 85 GLU A N 1
ATOM 655 C CA . GLU A 1 85 ? -11.480 -7.118 5.679 1.00 98.44 85 GLU A CA 1
ATOM 656 C C . GLU A 1 85 ? -9.984 -6.873 5.471 1.00 98.44 85 GLU A C 1
ATOM 658 O O . GLU A 1 85 ? -9.429 -7.316 4.469 1.00 98.44 85 GLU A O 1
ATOM 663 N N . ILE A 1 86 ? -9.290 -6.262 6.440 1.00 98.69 86 ILE A N 1
ATOM 664 C CA . ILE A 1 86 ? -7.836 -6.066 6.349 1.00 98.69 86 ILE A CA 1
ATOM 665 C C . ILE A 1 86 ? -7.132 -7.417 6.208 1.00 98.69 86 ILE A C 1
ATOM 667 O O . ILE A 1 86 ? -6.347 -7.596 5.281 1.00 98.69 86 ILE A O 1
ATOM 671 N N . ARG A 1 87 ? -7.451 -8.401 7.057 1.00 98.56 87 ARG A N 1
ATOM 672 C CA . ARG A 1 87 ? -6.868 -9.749 6.973 1.00 98.56 87 ARG A CA 1
ATOM 673 C C . ARG A 1 87 ? -7.167 -10.441 5.658 1.00 98.56 87 ARG A C 1
ATOM 675 O O . ARG A 1 87 ? -6.274 -11.067 5.094 1.00 98.56 87 ARG A O 1
ATOM 682 N N . LYS A 1 88 ? -8.406 -10.358 5.185 1.00 98.06 88 LYS A N 1
ATOM 683 C CA . LYS A 1 88 ? -8.790 -10.906 3.884 1.00 98.06 88 LYS A CA 1
ATOM 684 C C . LYS A 1 88 ? -7.949 -10.290 2.762 1.00 98.06 88 LYS A C 1
ATOM 686 O O . LYS A 1 88 ? -7.385 -11.033 1.969 1.00 98.06 88 LYS A O 1
ATOM 691 N N . ASN A 1 89 ? -7.794 -8.969 2.753 1.00 98.25 89 ASN A N 1
ATOM 692 C CA . ASN A 1 89 ? -7.011 -8.249 1.749 1.00 98.25 89 ASN A CA 1
ATOM 693 C C . ASN A 1 89 ? -5.513 -8.588 1.820 1.00 98.25 89 ASN A C 1
ATOM 695 O O . ASN A 1 89 ? -4.895 -8.818 0.787 1.00 98.25 89 ASN A O 1
ATOM 699 N N . VAL A 1 90 ? -4.932 -8.709 3.021 1.00 97.88 90 VAL A N 1
ATOM 700 C CA . VAL A 1 90 ? -3.533 -9.156 3.184 1.00 97.88 90 VAL A CA 1
ATOM 701 C C . VAL A 1 90 ? -3.325 -10.579 2.678 1.00 97.88 90 VAL A C 1
ATOM 703 O O . VAL A 1 90 ? -2.307 -10.863 2.063 1.00 97.88 90 VAL A O 1
ATOM 706 N N . LYS A 1 91 ? -4.291 -11.477 2.887 1.00 96.25 91 LYS A N 1
ATOM 707 C CA . LYS A 1 91 ? -4.203 -12.831 2.331 1.00 96.25 91 LYS A CA 1
ATOM 708 C C . LYS A 1 91 ? -4.210 -12.833 0.805 1.00 96.25 91 LYS A C 1
ATOM 710 O O . LYS A 1 91 ? -3.469 -13.624 0.246 1.00 96.25 91 LYS A O 1
ATOM 715 N N . LEU A 1 92 ? -4.975 -11.944 0.163 1.00 95.31 92 LEU A N 1
ATOM 716 C CA . LEU A 1 92 ? -4.945 -11.787 -1.296 1.00 95.31 92 LEU A CA 1
ATOM 717 C C . LEU A 1 92 ? -3.576 -11.304 -1.786 1.00 95.31 92 LEU A C 1
ATOM 719 O O . LEU A 1 92 ? -3.060 -11.870 -2.737 1.00 95.31 92 LEU A O 1
ATOM 723 N N . LEU A 1 93 ? -2.962 -10.325 -1.107 1.00 95.44 93 LEU A N 1
ATOM 724 C CA . LEU A 1 93 ? -1.600 -9.864 -1.433 1.00 95.44 93 LEU A CA 1
ATOM 725 C C . LEU A 1 93 ? -0.566 -11.005 -1.394 1.00 95.44 93 LEU A C 1
ATOM 727 O O . LEU A 1 93 ? 0.404 -10.969 -2.133 1.00 95.44 93 LEU A O 1
ATOM 731 N N . ILE A 1 94 ? -0.770 -12.003 -0.529 1.00 93.50 94 ILE A N 1
ATOM 732 C CA . ILE A 1 94 ? 0.130 -13.158 -0.382 1.00 93.50 94 ILE A CA 1
ATOM 733 C C . ILE A 1 94 ? -0.219 -14.287 -1.358 1.00 93.50 94 ILE A C 1
ATOM 735 O O . ILE A 1 94 ? 0.644 -15.081 -1.702 1.00 93.50 94 ILE A O 1
ATOM 739 N N . SER A 1 95 ? -1.486 -14.461 -1.733 1.00 90.75 95 SER A N 1
ATOM 740 C CA . SER A 1 95 ? -1.910 -15.644 -2.492 1.00 90.75 95 SER A CA 1
ATOM 741 C C . SER A 1 95 ? -2.008 -15.427 -3.991 1.00 90.75 95 SER A C 1
ATOM 743 O O . SER A 1 95 ? -1.983 -16.413 -4.723 1.00 90.75 95 SER A O 1
ATOM 745 N N . GLU A 1 96 ? -2.191 -14.185 -4.433 1.00 90.62 96 GLU A N 1
ATOM 746 C CA . GLU A 1 96 ? -2.476 -13.869 -5.827 1.00 90.62 96 GLU A CA 1
ATOM 747 C C . GLU A 1 96 ? -1.236 -13.361 -6.549 1.00 90.62 96 GLU A C 1
ATOM 749 O O . GLU A 1 96 ? -0.537 -12.471 -6.068 1.00 90.62 96 GLU A O 1
ATOM 754 N N . ASP A 1 97 ? -1.026 -13.878 -7.754 1.00 88.88 97 ASP A N 1
ATOM 755 C CA . ASP A 1 97 ? -0.011 -13.361 -8.656 1.00 88.88 97 ASP A CA 1
ATOM 756 C C . ASP A 1 97 ? -0.534 -12.103 -9.363 1.00 88.88 97 ASP A C 1
ATOM 758 O O . ASP A 1 97 ? -1.692 -12.030 -9.795 1.00 88.88 97 ASP A O 1
ATOM 762 N N . LEU A 1 98 ? 0.336 -11.112 -9.534 1.00 87.44 98 LEU A N 1
ATOM 763 C CA . LEU A 1 98 ? 0.019 -9.874 -10.241 1.00 87.44 98 LEU A CA 1
ATOM 764 C C . LEU A 1 98 ? 0.864 -9.738 -11.491 1.00 87.44 98 LEU A C 1
ATOM 766 O O . LEU A 1 98 ? 2.060 -10.007 -11.484 1.00 87.44 98 LEU A O 1
ATOM 770 N N . LYS A 1 99 ? 0.236 -9.275 -12.568 1.00 90.19 99 LYS A N 1
ATOM 771 C CA . LYS A 1 99 ? 0.926 -9.067 -13.836 1.00 90.19 99 LYS A CA 1
ATOM 772 C C . LYS A 1 99 ? 1.519 -7.672 -13.893 1.00 90.19 99 LYS A C 1
ATOM 774 O O . LYS A 1 99 ? 0.832 -6.699 -13.585 1.00 90.19 99 LYS A O 1
ATOM 779 N N . VAL A 1 100 ? 2.754 -7.561 -14.357 1.00 88.31 100 VAL A N 1
ATOM 780 C CA . VAL A 1 100 ? 3.351 -6.276 -14.740 1.00 88.31 100 VAL A CA 1
ATOM 781 C C . VAL A 1 100 ? 3.241 -6.141 -16.251 1.00 88.31 100 VAL A C 1
ATOM 783 O O . VAL A 1 100 ? 3.726 -7.007 -16.969 1.00 88.31 100 VAL A O 1
ATOM 786 N N . GLY A 1 101 ? 2.570 -5.087 -16.720 1.00 86.06 101 GLY A N 1
ATOM 787 C CA . GLY A 1 101 ? 2.427 -4.809 -18.150 1.00 86.06 101 GLY A CA 1
ATOM 788 C C . GLY A 1 101 ? 3.646 -4.072 -18.700 1.00 86.06 101 GLY A C 1
ATOM 789 O O . GLY A 1 101 ? 4.378 -4.605 -19.530 1.00 86.06 101 GLY A O 1
ATOM 790 N N . ASP A 1 102 ? 3.883 -2.861 -18.186 1.00 86.00 102 ASP A N 1
ATOM 791 C CA . ASP A 1 102 ? 5.057 -2.052 -18.519 1.00 86.00 102 ASP A CA 1
ATOM 792 C C . ASP A 1 102 ? 5.991 -1.976 -17.314 1.00 86.00 102 ASP A C 1
ATOM 794 O O . ASP A 1 102 ? 5.626 -1.429 -16.267 1.00 86.00 102 ASP A O 1
ATOM 798 N N . VAL A 1 103 ? 7.211 -2.494 -17.482 1.00 84.44 103 VAL A N 1
ATOM 799 C CA . VAL A 1 103 ? 8.267 -2.366 -16.472 1.00 84.44 103 VAL A CA 1
ATOM 800 C C . VAL A 1 103 ? 8.613 -0.892 -16.310 1.00 84.44 103 VAL A C 1
ATOM 802 O O . VAL A 1 103 ? 8.566 -0.399 -15.195 1.00 84.44 103 VAL A O 1
ATOM 805 N N . ARG A 1 104 ? 8.868 -0.150 -17.392 1.00 87.38 104 ARG A N 1
ATOM 806 C CA . ARG A 1 104 ? 9.164 1.284 -17.312 1.00 87.38 104 ARG A CA 1
ATOM 807 C C . ARG A 1 104 ? 8.539 2.054 -18.458 1.00 87.38 104 ARG A C 1
ATOM 809 O O . ARG A 1 104 ? 8.882 1.858 -19.619 1.00 87.38 104 ARG A O 1
ATOM 816 N N . LEU A 1 105 ? 7.670 2.994 -18.115 1.00 86.75 105 LEU A N 1
ATOM 817 C CA . LEU A 1 105 ? 7.143 3.955 -19.076 1.00 86.75 105 LEU A CA 1
ATOM 818 C C . LEU A 1 105 ? 8.138 5.102 -19.318 1.00 86.75 105 LEU A C 1
ATOM 820 O O . LEU A 1 105 ? 8.920 5.432 -18.418 1.00 86.75 105 LEU A O 1
ATOM 824 N N . PRO A 1 106 ? 8.110 5.731 -20.510 1.00 85.56 106 PRO A N 1
ATOM 825 C CA . PRO A 1 106 ? 9.029 6.810 -20.857 1.00 85.56 106 PRO A CA 1
ATOM 826 C C . PRO A 1 106 ? 9.009 7.969 -19.855 1.00 85.56 106 PRO A C 1
ATOM 828 O O . PRO A 1 106 ? 7.974 8.288 -19.269 1.00 85.56 106 PRO A O 1
ATOM 831 N N . GLU A 1 107 ? 10.148 8.647 -19.707 1.00 85.56 107 GLU A N 1
ATOM 832 C CA . GLU A 1 107 ? 10.246 9.860 -18.892 1.00 85.56 107 GLU A CA 1
ATOM 833 C C . GLU A 1 107 ? 9.221 10.919 -19.338 1.00 85.56 107 GLU A C 1
ATOM 835 O O . GLU A 1 107 ? 8.967 11.111 -20.531 1.00 85.56 107 GLU A O 1
ATOM 840 N N . GLY A 1 108 ? 8.607 11.604 -18.371 1.00 81.50 108 GLY A N 1
ATOM 841 C CA . GLY A 1 108 ? 7.567 12.602 -18.626 1.00 81.50 108 GLY A CA 1
ATOM 842 C C . GLY A 1 108 ? 6.177 12.013 -18.881 1.00 81.50 108 GLY A C 1
ATOM 843 O O . GLY A 1 108 ? 5.212 12.772 -19.018 1.00 81.50 108 GLY A O 1
ATOM 844 N N . PHE A 1 109 ? 6.032 10.684 -18.902 1.00 82.81 109 PHE A N 1
ATOM 845 C CA . PHE A 1 109 ? 4.726 10.036 -18.872 1.00 82.81 109 PHE A CA 1
ATOM 846 C C . PHE A 1 109 ? 4.097 10.187 -17.477 1.00 82.81 109 PHE A C 1
ATOM 848 O O . PHE A 1 109 ? 4.480 9.502 -16.539 1.00 82.81 109 PHE A O 1
ATOM 855 N N . ASN A 1 110 ? 3.103 11.076 -17.350 1.00 81.69 110 ASN A N 1
ATOM 856 C CA . ASN A 1 110 ? 2.446 11.439 -16.082 1.00 81.69 110 ASN A CA 1
ATOM 857 C C . ASN A 1 110 ? 3.435 11.844 -14.966 1.00 81.69 110 ASN A C 1
ATOM 859 O O . ASN A 1 110 ? 3.571 11.119 -13.980 1.00 81.69 110 ASN A O 1
ATOM 863 N N . PRO A 1 111 ? 4.072 13.026 -15.079 1.00 81.94 111 PRO A N 1
ATOM 864 C CA . PRO A 1 111 ? 5.126 13.448 -14.163 1.00 81.94 111 PRO A CA 1
ATOM 865 C C . PRO A 1 111 ? 4.726 13.346 -12.687 1.00 81.94 111 PRO A C 1
ATOM 867 O O . PRO A 1 111 ? 3.689 13.880 -12.279 1.00 81.94 111 PRO A O 1
ATOM 870 N N . GLY A 1 112 ? 5.570 12.691 -11.889 1.00 83.25 112 GLY A N 1
ATOM 871 C CA . GLY A 1 112 ? 5.384 12.536 -10.439 1.00 83.25 112 GLY A CA 1
ATOM 872 C C . GLY A 1 112 ? 4.463 11.390 -10.004 1.00 83.25 112 GLY A C 1
ATOM 873 O O . GLY A 1 112 ? 4.245 11.215 -8.806 1.00 83.25 112 GLY A O 1
ATOM 874 N N . VAL A 1 113 ? 3.935 10.600 -10.939 1.00 88.19 113 VAL A N 1
ATOM 875 C CA . VAL A 1 113 ? 3.289 9.311 -10.646 1.00 88.19 113 VAL A CA 1
ATOM 876 C C . VAL A 1 113 ? 4.375 8.244 -10.605 1.00 88.19 113 VAL A C 1
ATOM 878 O O . VAL A 1 113 ? 5.208 8.239 -11.497 1.00 88.19 113 VAL A O 1
ATOM 881 N N . LEU A 1 114 ? 4.381 7.357 -9.604 1.00 90.44 114 LEU A N 1
ATOM 882 C CA . LEU A 1 114 ? 5.367 6.265 -9.486 1.00 90.44 114 LEU A CA 1
ATOM 883 C C . LEU A 1 114 ? 4.887 4.986 -10.189 1.00 90.44 114 LEU A C 1
ATOM 885 O O . LEU A 1 114 ? 5.649 4.281 -10.840 1.00 90.44 114 LEU A O 1
ATOM 889 N N . GLY A 1 115 ? 3.602 4.68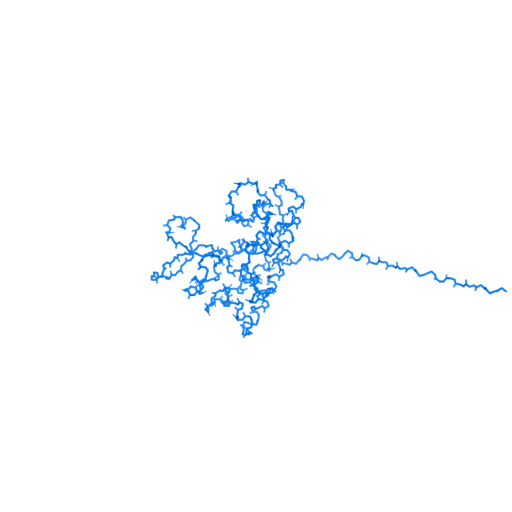5 -10.075 1.00 90.44 115 GLY A N 1
ATOM 890 C CA . GLY A 1 115 ? 2.979 3.544 -10.719 1.00 90.44 115 GLY A CA 1
ATOM 891 C C . GLY A 1 115 ? 1.493 3.785 -10.900 1.00 90.44 115 GLY A C 1
ATOM 892 O O . GLY A 1 115 ? 0.957 4.809 -10.471 1.00 90.44 115 GLY A O 1
ATOM 893 N N . TYR A 1 116 ? 0.848 2.882 -11.622 1.00 91.44 116 TYR A N 1
ATOM 894 C CA . TYR A 1 116 ? -0.602 2.807 -11.682 1.00 91.44 116 TYR A CA 1
ATOM 895 C C . TYR A 1 116 ? -1.050 1.407 -12.098 1.00 91.44 116 TYR A C 1
ATOM 897 O O . TYR A 1 116 ? -0.339 0.666 -12.780 1.00 91.44 116 TYR A O 1
ATOM 905 N N . MET A 1 117 ? -2.293 1.085 -11.764 1.00 92.19 117 MET A N 1
ATOM 906 C CA . MET A 1 117 ? -3.007 -0.082 -12.273 1.00 92.19 117 MET A CA 1
ATOM 907 C C . MET A 1 117 ? -4.030 0.324 -13.344 1.00 92.19 117 MET A C 1
ATOM 909 O O . MET A 1 117 ? -4.723 1.338 -13.200 1.00 92.19 117 MET A O 1
ATOM 913 N N . ILE A 1 118 ? -4.155 -0.465 -14.420 1.00 83.00 118 ILE A N 1
ATOM 914 C CA . ILE A 1 118 ? -5.225 -0.292 -15.421 1.00 83.00 118 ILE A CA 1
ATOM 915 C C . ILE A 1 118 ? -6.440 -1.157 -15.040 1.00 83.00 118 ILE A C 1
ATOM 917 O O . ILE A 1 118 ? -6.356 -2.391 -15.083 1.00 83.00 118 ILE A O 1
ATOM 921 N N . PRO A 1 119 ? -7.601 -0.547 -14.715 1.00 76.69 119 PRO A N 1
ATOM 922 C CA . PRO A 1 119 ? -8.786 -1.303 -14.327 1.00 76.69 119 PRO A CA 1
ATOM 923 C C . PRO A 1 119 ? -9.233 -2.283 -15.415 1.00 76.69 119 PRO A C 1
ATOM 925 O O . PRO A 1 119 ? -9.335 -1.921 -16.586 1.00 76.69 119 PRO A O 1
ATOM 928 N N . GLY A 1 120 ? -9.553 -3.516 -15.019 1.00 79.56 120 GLY A N 1
ATOM 929 C CA . GLY A 1 120 ? -10.119 -4.546 -15.898 1.00 79.56 120 GLY A CA 1
ATOM 930 C C . GLY A 1 120 ? -9.097 -5.488 -16.534 1.00 79.56 120 GLY A C 1
ATOM 931 O O . GLY A 1 120 ? -9.462 -6.615 -16.856 1.00 79.56 120 GLY A O 1
ATOM 932 N N . VAL A 1 121 ? -7.833 -5.072 -16.662 1.00 80.81 121 VAL A N 1
ATOM 933 C CA . VAL A 1 121 ? -6.724 -5.962 -17.063 1.00 80.81 121 VAL A CA 1
ATOM 934 C C . VAL A 1 121 ? -5.877 -6.419 -15.874 1.00 80.81 121 VAL A C 1
ATOM 936 O O . VAL A 1 121 ? -5.172 -7.416 -15.994 1.00 80.81 121 VAL A O 1
ATOM 939 N N . ASN A 1 122 ? -5.990 -5.740 -14.724 1.00 85.12 122 ASN A N 1
ATOM 940 C CA . ASN A 1 122 ? -5.269 -6.045 -13.481 1.00 85.12 122 ASN A CA 1
ATOM 941 C C . ASN A 1 122 ? -3.746 -6.138 -13.677 1.00 85.12 122 ASN A C 1
ATOM 943 O O . ASN A 1 122 ? -3.079 -6.978 -13.076 1.00 85.12 122 ASN A O 1
ATOM 947 N N . THR A 1 123 ? -3.213 -5.265 -14.533 1.00 89.38 123 THR A N 1
ATOM 948 C CA . THR A 1 123 ? -1.778 -5.112 -14.767 1.00 89.38 123 THR A CA 1
ATOM 949 C C . THR A 1 123 ? -1.255 -3.884 -14.037 1.00 89.38 123 THR A C 1
ATOM 951 O O . THR A 1 123 ? -1.891 -2.823 -14.046 1.00 89.38 123 THR A O 1
ATOM 954 N N . LEU A 1 124 ? -0.093 -4.035 -13.409 1.00 92.19 124 LEU A N 1
ATOM 955 C CA . LEU A 1 124 ? 0.669 -2.939 -12.829 1.00 92.19 124 LEU A CA 1
ATOM 956 C C . LEU A 1 124 ? 1.595 -2.340 -13.886 1.00 92.19 124 LEU A C 1
ATOM 958 O O . LEU A 1 124 ? 2.164 -3.061 -14.707 1.00 92.19 124 LEU A O 1
ATOM 962 N N . HIS A 1 125 ? 1.743 -1.023 -13.853 1.00 92.56 125 HIS A N 1
ATOM 963 C CA . HIS A 1 125 ? 2.635 -0.273 -14.725 1.00 92.56 125 HIS A CA 1
ATOM 964 C C . HIS A 1 125 ? 3.453 0.685 -13.869 1.00 92.56 125 HIS A C 1
ATOM 966 O O . HIS A 1 125 ? 2.892 1.372 -13.011 1.00 92.56 125 HIS A O 1
ATOM 972 N N . PHE A 1 126 ? 4.758 0.756 -14.115 1.00 92.88 126 PHE A N 1
ATOM 973 C CA . PHE A 1 126 ? 5.651 1.653 -13.385 1.00 92.88 126 PHE A CA 1
ATOM 974 C C . PHE A 1 126 ? 6.239 2.704 -14.326 1.00 92.88 126 PHE A C 1
ATOM 976 O O . PHE A 1 126 ? 6.528 2.452 -15.498 1.00 92.88 126 PHE A O 1
ATOM 983 N N . THR A 1 127 ? 6.362 3.928 -13.828 1.00 91.75 127 THR A N 1
ATOM 984 C CA . THR A 1 127 ? 6.908 5.063 -14.581 1.00 91.75 127 THR A CA 1
ATOM 985 C C . THR A 1 127 ? 8.414 5.164 -14.376 1.00 91.75 127 THR A C 1
ATOM 987 O O . THR A 1 127 ? 8.993 4.475 -13.536 1.00 91.75 127 THR A O 1
ATOM 990 N N . HIS A 1 128 ? 9.064 6.066 -15.111 1.00 90.56 128 HIS A N 1
ATOM 991 C CA . HIS A 1 128 ? 10.460 6.417 -14.866 1.00 90.56 128 HIS A CA 1
ATOM 992 C C . HIS A 1 128 ? 10.715 6.804 -13.397 1.00 90.56 128 HIS A C 1
ATOM 994 O O . HIS A 1 128 ? 11.746 6.436 -12.834 1.00 90.56 128 HIS A O 1
ATOM 1000 N N . GLU A 1 129 ? 9.775 7.504 -12.764 1.00 90.31 129 GLU A N 1
ATOM 1001 C CA . GLU A 1 129 ? 9.896 8.024 -11.405 1.00 90.31 129 GLU A CA 1
ATOM 1002 C C . GLU A 1 129 ? 10.013 6.929 -10.339 1.00 90.31 129 GLU A C 1
ATOM 1004 O O . GLU A 1 129 ? 10.610 7.163 -9.293 1.00 90.31 129 GLU A O 1
ATOM 1009 N N . PHE A 1 130 ? 9.492 5.726 -10.596 1.00 92.88 130 PHE A N 1
ATOM 1010 C CA . PHE A 1 130 ? 9.694 4.569 -9.717 1.00 92.88 130 PHE A CA 1
ATOM 1011 C C . PHE A 1 130 ? 11.164 4.144 -9.634 1.00 92.88 130 PHE A C 1
ATOM 1013 O O . PHE A 1 130 ? 11.647 3.732 -8.575 1.00 92.88 130 PHE A O 1
ATOM 1020 N N . TYR A 1 131 ? 11.869 4.244 -10.761 1.00 91.06 131 TYR A N 1
ATOM 1021 C CA . TYR A 1 131 ? 13.268 3.845 -10.897 1.00 91.06 131 TYR A CA 1
ATOM 1022 C C . TYR A 1 131 ? 14.222 4.963 -10.482 1.00 91.06 131 TYR A C 1
ATOM 1024 O O . TYR A 1 131 ? 15.323 4.683 -10.010 1.00 91.06 131 TYR A O 1
ATOM 1032 N N . SER A 1 132 ? 13.797 6.224 -10.598 1.00 86.31 132 SER A N 1
ATOM 1033 C CA . SER A 1 132 ? 14.593 7.375 -10.182 1.00 86.31 132 SER A CA 1
ATOM 1034 C C . SER A 1 132 ? 14.471 7.629 -8.684 1.00 86.31 132 SER A C 1
ATOM 1036 O O . SER A 1 132 ? 13.365 7.828 -8.186 1.00 86.31 132 SER A O 1
ATOM 1038 N N . ASP A 1 133 ? 15.599 7.734 -7.983 1.00 77.25 133 ASP A N 1
ATOM 1039 C CA . ASP A 1 133 ? 15.657 8.370 -6.667 1.00 77.25 133 ASP A CA 1
ATOM 1040 C C . ASP A 1 133 ? 14.598 7.871 -5.657 1.00 77.25 133 ASP A C 1
ATOM 1042 O O . ASP A 1 133 ? 14.099 8.640 -4.846 1.00 77.25 133 ASP A O 1
ATOM 1046 N N . LEU A 1 134 ? 14.229 6.589 -5.668 1.00 85.38 134 LEU A N 1
ATOM 1047 C CA . LEU A 1 134 ? 13.331 6.027 -4.660 1.00 85.38 134 LEU A CA 1
ATOM 1048 C C . LEU A 1 134 ? 14.076 4.981 -3.840 1.00 85.38 134 LEU A C 1
ATOM 1050 O O . LEU A 1 134 ? 14.706 4.070 -4.379 1.00 85.38 134 LEU A O 1
ATOM 1054 N N . SER A 1 135 ? 14.013 5.104 -2.513 1.00 92.50 135 SER A N 1
ATOM 1055 C CA . SER A 1 135 ? 14.598 4.089 -1.636 1.00 92.50 135 SER A CA 1
ATOM 1056 C C . SER A 1 135 ? 13.959 2.719 -1.889 1.00 92.50 13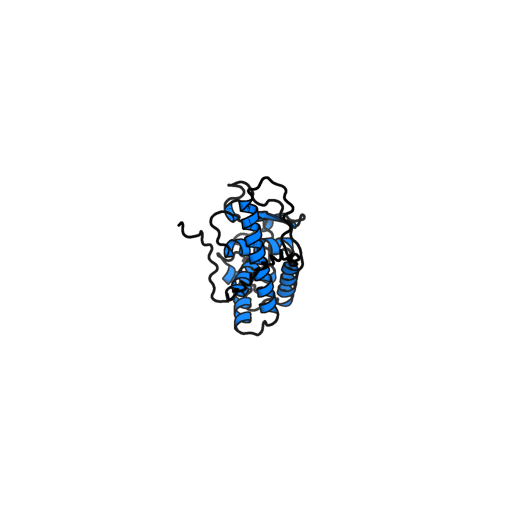5 SER A C 1
ATOM 1058 O O . SER A 1 135 ? 12.788 2.622 -2.266 1.00 92.50 135 SER A O 1
ATOM 1060 N N . LYS A 1 136 ? 14.691 1.640 -1.591 1.00 93.38 136 LYS A N 1
ATOM 1061 C CA . LYS A 1 136 ? 14.161 0.265 -1.641 1.00 93.38 136 LYS A CA 1
ATOM 1062 C C . LYS A 1 136 ? 12.812 0.128 -0.919 1.00 93.38 136 LYS A C 1
ATOM 1064 O O . LYS A 1 136 ? 11.893 -0.506 -1.427 1.00 93.38 136 LYS A O 1
ATOM 1069 N N . LYS A 1 137 ? 12.676 0.783 0.242 1.00 94.56 137 LYS A N 1
ATOM 1070 C CA . LYS A 1 137 ? 11.439 0.801 1.039 1.00 94.56 137 LYS A CA 1
ATOM 1071 C C . LYS A 1 137 ? 10.304 1.534 0.327 1.00 94.56 137 LYS A C 1
ATOM 1073 O O . LYS A 1 137 ? 9.170 1.070 0.375 1.00 94.56 137 LYS A O 1
ATOM 1078 N N . GLY A 1 138 ? 10.613 2.663 -0.310 1.00 93.38 138 GLY A N 1
ATOM 1079 C CA . GLY A 1 138 ? 9.651 3.442 -1.085 1.00 93.38 138 GLY A CA 1
ATOM 1080 C C . GLY A 1 138 ? 9.125 2.656 -2.282 1.00 93.38 138 GLY A C 1
ATOM 1081 O O . GLY A 1 138 ? 7.914 2.562 -2.447 1.00 93.38 138 GLY A O 1
ATOM 1082 N N . ARG A 1 139 ? 10.015 2.012 -3.050 1.00 95.44 139 ARG A N 1
ATOM 1083 C CA . ARG A 1 139 ? 9.629 1.172 -4.198 1.00 95.44 139 ARG A CA 1
ATOM 1084 C C . ARG A 1 139 ? 8.715 0.025 -3.789 1.00 95.44 139 ARG A C 1
ATOM 1086 O O . ARG A 1 139 ? 7.663 -0.157 -4.390 1.00 95.44 139 ARG A O 1
ATOM 1093 N N . ALA A 1 140 ? 9.072 -0.702 -2.732 1.00 95.81 140 ALA A N 1
ATOM 1094 C CA . ALA A 1 140 ? 8.211 -1.754 -2.203 1.00 95.81 140 ALA A CA 1
ATOM 1095 C C . ALA A 1 140 ? 6.852 -1.208 -1.758 1.00 95.81 140 ALA A C 1
ATOM 1097 O O . ALA A 1 140 ? 5.824 -1.772 -2.108 1.00 95.81 140 ALA A O 1
ATOM 1098 N N . GLY A 1 141 ? 6.831 -0.069 -1.062 1.00 96.00 141 GLY A N 1
ATOM 1099 C CA . GLY A 1 141 ? 5.5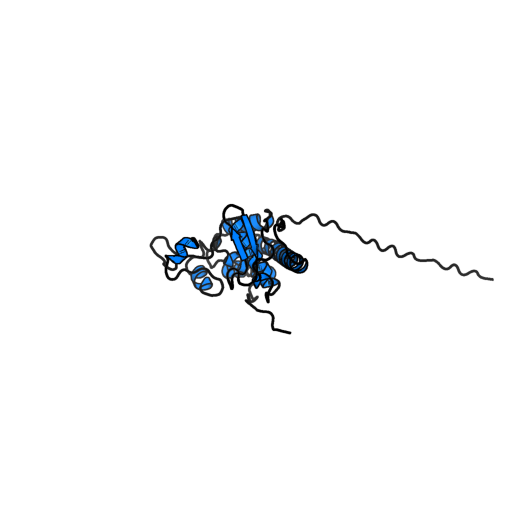93 0.610 -0.691 1.00 96.00 141 GLY A CA 1
ATOM 1100 C C . GLY A 1 141 ? 4.694 0.922 -1.892 1.00 96.00 141 GLY A C 1
ATOM 1101 O O . GLY A 1 141 ? 3.495 0.653 -1.834 1.00 96.00 141 GLY A O 1
ATOM 1102 N N . THR A 1 142 ? 5.271 1.409 -2.994 1.00 95.88 142 THR A N 1
ATOM 1103 C CA . THR A 1 142 ? 4.549 1.627 -4.256 1.00 95.88 142 THR A CA 1
ATOM 1104 C C . THR A 1 142 ? 3.997 0.322 -4.828 1.00 95.88 142 THR A C 1
ATOM 1106 O O . THR A 1 142 ? 2.832 0.282 -5.207 1.00 95.88 142 THR A O 1
ATOM 1109 N N . VAL A 1 143 ? 4.777 -0.767 -4.842 1.00 96.06 143 VAL A N 1
ATOM 1110 C CA . VAL A 1 143 ? 4.281 -2.087 -5.281 1.00 96.06 143 VAL A CA 1
ATOM 1111 C C . VAL A 1 143 ? 3.069 -2.513 -4.447 1.00 96.06 143 VAL A C 1
ATOM 1113 O O . VAL A 1 143 ? 2.049 -2.903 -5.009 1.00 96.06 143 VAL A O 1
ATOM 1116 N N . ILE A 1 144 ? 3.134 -2.371 -3.117 1.00 97.12 144 ILE A N 1
ATOM 1117 C CA . ILE A 1 144 ? 2.009 -2.675 -2.221 1.00 97.12 144 ILE A CA 1
ATOM 1118 C C . ILE A 1 144 ? 0.790 -1.815 -2.556 1.00 97.12 144 ILE A C 1
ATOM 1120 O O . ILE A 1 144 ? -0.309 -2.353 -2.690 1.00 97.12 144 ILE A O 1
ATOM 1124 N N . HIS A 1 145 ? 0.976 -0.502 -2.695 1.00 97.00 145 HIS A N 1
ATOM 1125 C CA . HIS A 1 145 ? -0.087 0.443 -3.033 1.00 97.00 145 HIS A CA 1
ATOM 1126 C C . HIS A 1 145 ? -0.812 0.016 -4.318 1.00 97.00 145 HIS A C 1
ATOM 1128 O O . HIS A 1 145 ? -2.022 -0.219 -4.292 1.00 97.00 145 HIS A O 1
ATOM 1134 N N . GLU A 1 146 ? -0.079 -0.197 -5.409 1.00 95.56 146 GLU A N 1
ATOM 1135 C CA . GLU A 1 146 ? -0.668 -0.567 -6.700 1.00 95.56 146 GLU A CA 1
ATOM 1136 C C . GLU A 1 146 ? -1.307 -1.963 -6.680 1.00 95.56 146 GLU A C 1
ATOM 1138 O O . GLU A 1 146 ? -2.403 -2.167 -7.214 1.00 95.56 146 GLU A O 1
ATOM 1143 N N . ALA A 1 147 ? -0.687 -2.922 -5.986 1.00 95.56 147 ALA A N 1
ATOM 1144 C CA . ALA A 1 147 ? -1.246 -4.256 -5.787 1.00 95.56 147 ALA A CA 1
ATOM 1145 C C . ALA A 1 147 ? -2.624 -4.207 -5.108 1.00 95.56 147 ALA A C 1
ATOM 1147 O O . ALA A 1 147 ? -3.537 -4.950 -5.480 1.00 95.56 147 ALA A O 1
ATOM 1148 N N . THR A 1 148 ? -2.820 -3.293 -4.152 1.00 96.69 148 THR A N 1
ATOM 1149 C CA . THR A 1 148 ? -4.113 -3.147 -3.467 1.00 96.69 148 THR A CA 1
ATOM 1150 C C . THR A 1 148 ? -5.227 -2.671 -4.397 1.00 96.69 148 THR A C 1
ATOM 1152 O O . THR A 1 148 ? -6.383 -3.093 -4.258 1.00 96.69 148 THR A O 1
ATOM 1155 N N . HIS A 1 149 ? -4.897 -1.825 -5.376 1.00 95.56 149 HIS A N 1
ATOM 1156 C CA . HIS A 1 149 ? -5.853 -1.426 -6.398 1.00 95.56 149 HIS A CA 1
ATOM 1157 C C . HIS A 1 149 ? -6.246 -2.623 -7.254 1.00 95.56 149 HIS A C 1
ATOM 1159 O O . HIS A 1 149 ? -7.438 -2.837 -7.485 1.00 95.56 149 HIS A O 1
ATOM 1165 N N . ALA A 1 150 ? -5.257 -3.394 -7.710 1.00 94.81 150 ALA A N 1
ATOM 1166 C CA . ALA A 1 150 ? -5.456 -4.516 -8.621 1.00 94.81 150 ALA A CA 1
ATOM 1167 C C . ALA A 1 150 ? -6.284 -5.647 -7.993 1.00 94.81 150 ALA A C 1
ATOM 1169 O O . ALA A 1 150 ? -7.234 -6.131 -8.606 1.00 94.81 150 ALA A O 1
ATOM 1170 N N . LEU A 1 151 ? -5.948 -6.055 -6.767 1.00 94.19 151 LEU A N 1
ATOM 1171 C CA . LEU A 1 151 ? -6.499 -7.276 -6.172 1.00 94.19 151 LEU A CA 1
ATOM 1172 C C . LEU A 1 151 ? -7.854 -7.079 -5.497 1.00 94.19 151 LEU A C 1
ATOM 1174 O O . LEU A 1 151 ? -8.697 -7.974 -5.518 1.00 94.19 151 LEU A O 1
ATOM 1178 N N . PHE A 1 152 ? -8.086 -5.920 -4.882 1.00 95.81 152 PHE A N 1
ATOM 1179 C CA . PHE A 1 152 ? -9.315 -5.683 -4.119 1.00 95.81 152 PHE A CA 1
ATOM 1180 C C . PHE A 1 152 ? -9.865 -4.262 -4.259 1.00 95.81 152 PHE A C 1
ATOM 1182 O O . PHE A 1 152 ? -10.760 -3.859 -3.513 1.00 95.81 152 PHE A O 1
ATOM 1189 N N . GLY A 1 153 ? -9.397 -3.509 -5.257 1.00 95.12 153 GLY A N 1
ATOM 1190 C CA . GLY A 1 153 ? -10.041 -2.271 -5.675 1.00 95.12 153 GLY A CA 1
ATOM 1191 C C . GLY A 1 153 ? -9.988 -1.158 -4.636 1.00 95.12 153 GLY A C 1
ATOM 1192 O O . GLY A 1 153 ? -10.938 -0.364 -4.578 1.00 95.12 153 GLY A O 1
ATOM 1193 N N . SER A 1 154 ? -8.908 -1.073 -3.852 1.00 96.56 154 SER A N 1
ATOM 1194 C CA . SER A 1 154 ? -8.638 0.072 -2.971 1.00 96.56 154 SER A CA 1
ATOM 1195 C C . SER A 1 154 ? -8.681 1.406 -3.745 1.00 96.56 154 SER A C 1
ATOM 1197 O O . SER A 1 154 ? -8.746 1.429 -4.981 1.00 96.56 154 SER A O 1
ATOM 1199 N N . LYS A 1 155 ? -8.701 2.535 -3.034 1.00 95.94 155 LYS A N 1
ATOM 1200 C CA . LYS A 1 155 ? -8.802 3.892 -3.589 1.00 95.94 155 LYS A CA 1
ATOM 1201 C C . LYS A 1 155 ? -7.769 4.832 -2.981 1.00 95.94 155 LYS A C 1
ATOM 1203 O O . LYS A 1 155 ? -7.450 4.728 -1.797 1.00 95.94 155 LYS A O 1
ATOM 1208 N N . ASP A 1 156 ? -7.379 5.817 -3.776 1.00 93.88 156 ASP A N 1
ATOM 1209 C CA . ASP A 1 156 ? -6.552 6.949 -3.331 1.00 93.88 156 ASP A CA 1
ATOM 1210 C C . ASP A 1 156 ? -7.384 8.074 -2.742 1.00 93.88 156 ASP A C 1
ATOM 1212 O O . ASP A 1 156 ? -6.913 8.853 -1.922 1.00 93.88 156 ASP A O 1
ATOM 1216 N N . TYR A 1 157 ? -8.638 8.164 -3.182 1.00 93.31 157 TYR A N 1
ATOM 1217 C CA . TYR A 1 157 ? -9.475 9.325 -2.957 1.00 93.31 157 TYR A CA 1
ATOM 1218 C C . TYR A 1 157 ? -10.689 8.976 -2.116 1.00 93.31 157 TYR A C 1
ATOM 1220 O O . TYR A 1 157 ? -11.381 7.981 -2.341 1.00 93.31 157 TYR A O 1
ATOM 1228 N N . PHE A 1 158 ? -10.980 9.866 -1.183 1.00 95.00 158 PHE A N 1
ATOM 1229 C CA . PHE A 1 158 ? -12.109 9.819 -0.279 1.00 95.00 158 PHE A CA 1
ATOM 1230 C C . PHE A 1 158 ? -12.754 11.200 -0.218 1.00 95.00 158 PHE A C 1
ATOM 1232 O O . PHE A 1 158 ? -12.082 12.229 -0.331 1.00 95.00 158 PHE A O 1
ATOM 1239 N N . THR A 1 159 ? -14.068 11.251 -0.022 1.00 92.62 159 THR A N 1
ATOM 1240 C CA . THR A 1 159 ? -14.742 12.516 0.284 1.00 92.62 159 THR A CA 1
ATOM 1241 C C . THR A 1 159 ? -14.187 13.098 1.584 1.00 92.62 159 THR A C 1
ATOM 1243 O O . THR A 1 159 ? -13.851 12.368 2.510 1.00 92.62 159 THR A O 1
ATOM 1246 N N . ARG A 1 160 ? -14.116 14.423 1.697 1.00 85.62 160 ARG A N 1
ATOM 1247 C CA . ARG A 1 160 ? -13.694 15.082 2.947 1.00 85.62 160 ARG A CA 1
ATOM 1248 C C . ARG A 1 160 ? -14.838 15.338 3.917 1.00 85.62 160 ARG A C 1
ATOM 1250 O O . ARG A 1 160 ? -14.608 15.447 5.121 1.00 85.62 160 ARG A O 1
ATOM 1257 N N . ASP A 1 161 ? -16.057 15.422 3.393 1.00 79.62 161 ASP A N 1
ATOM 1258 C CA . ASP A 1 161 ? -17.238 15.736 4.182 1.00 79.62 161 ASP A CA 1
ATOM 1259 C C . ASP A 1 161 ? -17.777 14.51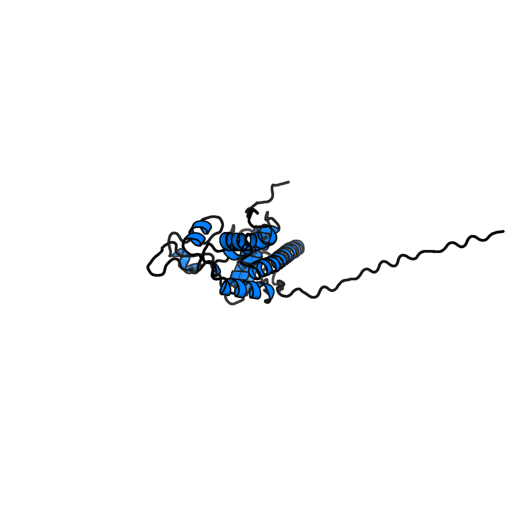7 4.924 1.00 79.62 161 ASP A C 1
ATOM 1261 O O . ASP A 1 161 ? -17.973 13.439 4.362 1.00 79.62 161 ASP A O 1
ATOM 1265 N N . THR A 1 162 ? -18.121 14.735 6.191 1.00 65.19 162 THR A N 1
ATOM 1266 C CA . THR A 1 162 ? -18.913 13.821 7.015 1.00 65.19 162 THR A CA 1
ATOM 1267 C C . THR A 1 162 ? -20.400 14.081 6.785 1.00 65.19 162 THR A C 1
ATOM 1269 O O . THR A 1 162 ? -21.141 14.366 7.727 1.00 65.19 162 THR A O 1
ATOM 1272 N N . GLY A 1 163 ? -20.847 14.047 5.526 1.00 62.97 163 GLY A N 1
ATOM 1273 C CA . GLY A 1 163 ? -22.279 14.080 5.220 1.00 62.97 163 GLY A CA 1
ATOM 1274 C C . GLY A 1 163 ? -23.022 12.933 5.929 1.00 62.97 163 GLY A C 1
ATOM 1275 O O . GLY A 1 163 ? -22.406 12.128 6.625 1.00 62.97 163 GLY A O 1
ATOM 1276 N N . PRO A 1 164 ? -24.336 12.753 5.730 1.00 55.03 164 PRO A N 1
ATOM 1277 C CA . PRO A 1 164 ? -25.085 11.678 6.398 1.00 55.03 164 PRO A CA 1
ATOM 1278 C C . PRO A 1 164 ? -24.532 10.266 6.122 1.00 55.03 164 PRO A C 1
ATOM 1280 O O . PRO A 1 164 ? -24.835 9.332 6.855 1.00 55.03 164 PRO A O 1
ATOM 1283 N N . LYS A 1 165 ? -23.713 10.110 5.074 1.00 67.06 165 LYS A N 1
ATOM 1284 C CA . LYS A 1 165 ? -23.024 8.866 4.714 1.00 67.06 165 LYS A CA 1
ATOM 1285 C C . LYS A 1 165 ? -21.583 8.773 5.240 1.00 67.06 165 LYS A C 1
ATOM 1287 O O . LYS A 1 165 ? -20.924 7.777 4.980 1.00 67.06 165 LYS A O 1
ATOM 1292 N N . GLY A 1 166 ? -21.085 9.780 5.953 1.00 84.06 166 GLY A N 1
ATOM 1293 C CA . GLY A 1 166 ? -19.688 9.869 6.374 1.00 84.06 166 GLY A CA 1
ATOM 1294 C C . GLY A 1 166 ? -18.713 10.047 5.206 1.00 84.06 166 GLY A C 1
ATOM 1295 O O . GLY A 1 166 ? -19.116 10.292 4.068 1.00 84.06 166 GLY A O 1
ATOM 1296 N N . ILE A 1 167 ? -17.423 9.914 5.512 1.00 90.56 167 ILE A N 1
ATOM 1297 C CA . ILE A 1 167 ? -16.348 9.901 4.518 1.00 90.56 167 ILE A CA 1
ATOM 1298 C C . ILE A 1 167 ? -16.411 8.590 3.724 1.00 90.56 167 ILE A C 1
ATOM 1300 O O . ILE A 1 167 ? -16.481 7.513 4.314 1.00 90.56 167 ILE A O 1
ATOM 1304 N N . GLN A 1 168 ? -16.397 8.680 2.393 1.00 92.38 168 GLN A N 1
ATOM 1305 C CA . GLN A 1 168 ? -16.541 7.533 1.497 1.00 92.38 168 GLN A CA 1
ATOM 1306 C C . GLN A 1 168 ? -15.438 7.498 0.436 1.00 92.38 168 GLN A C 1
ATOM 1308 O O . GLN A 1 168 ? -15.029 8.561 -0.032 1.00 92.38 168 GLN A O 1
ATOM 1313 N N . PRO A 1 169 ? -14.989 6.300 0.017 1.00 93.94 169 PRO A N 1
ATOM 1314 C CA . PRO A 1 169 ? -14.091 6.153 -1.123 1.00 93.94 169 PRO A CA 1
ATOM 1315 C C . PRO A 1 169 ? -14.755 6.665 -2.407 1.00 93.94 169 PRO A C 1
ATOM 1317 O O . PRO A 1 169 ? -15.936 6.403 -2.645 1.00 93.94 169 PRO A O 1
ATOM 1320 N N . ILE A 1 170 ? -13.991 7.346 -3.256 1.00 93.00 170 ILE A N 1
ATOM 1321 C CA . ILE A 1 170 ? -14.438 7.851 -4.560 1.00 93.00 170 ILE A CA 1
ATOM 1322 C C . ILE A 1 170 ? -13.461 7.443 -5.662 1.00 93.00 170 ILE A C 1
ATOM 1324 O O . ILE A 1 170 ? -12.291 7.150 -5.412 1.00 93.00 170 ILE A O 1
ATOM 1328 N N . SER A 1 171 ? -13.944 7.381 -6.903 1.00 91.00 171 SER A N 1
ATOM 1329 C CA . SER A 1 171 ? -13.077 7.087 -8.043 1.00 91.00 171 SER A CA 1
ATOM 1330 C C . SER A 1 171 ? -12.204 8.294 -8.402 1.00 91.00 171 SER A C 1
ATOM 1332 O O . SER A 1 171 ? -12.547 9.438 -8.105 1.00 91.00 171 SER A O 1
ATOM 1334 N N . LYS A 1 172 ? -11.104 8.062 -9.128 1.00 87.44 172 LYS A N 1
ATOM 1335 C CA . LYS A 1 172 ? -10.282 9.141 -9.705 1.00 87.44 172 LYS A CA 1
ATOM 1336 C C . LYS A 1 172 ? -11.082 10.059 -10.638 1.00 87.44 172 LYS A C 1
ATOM 1338 O O . LYS A 1 172 ? -10.786 11.247 -10.734 1.00 87.44 172 LYS A O 1
ATOM 1343 N N . ALA A 1 173 ? -12.087 9.521 -11.334 1.00 88.56 173 ALA A N 1
ATOM 1344 C CA . ALA A 1 173 ? -12.970 10.316 -12.184 1.00 88.56 173 ALA A CA 1
ATOM 1345 C C . ALA A 1 173 ? -13.839 11.261 -11.341 1.00 88.56 173 ALA A C 1
ATOM 1347 O O . ALA A 1 173 ? -13.900 12.454 -11.632 1.00 88.56 173 ALA A O 1
ATOM 1348 N N . ASP A 1 174 ? -14.422 10.755 -10.253 1.00 88.81 174 ASP A N 1
ATOM 1349 C CA . ASP A 1 174 ? -15.252 11.550 -9.341 1.00 88.81 174 ASP A CA 1
ATOM 1350 C C . ASP A 1 174 ? -14.426 12.576 -8.559 1.00 88.81 174 ASP A C 1
ATOM 1352 O O . ASP A 1 174 ? -14.886 13.692 -8.329 1.00 88.81 174 ASP A O 1
ATOM 1356 N N . ALA A 1 175 ? -13.180 12.248 -8.203 1.00 87.81 175 ALA A N 1
ATOM 1357 C CA . ALA A 1 175 ? -12.274 13.141 -7.479 1.00 87.81 175 ALA A CA 1
ATOM 1358 C C . ALA A 1 175 ? -12.015 14.471 -8.212 1.00 87.81 175 ALA A C 1
ATOM 1360 O O . ALA A 1 175 ? -11.756 15.483 -7.564 1.00 87.81 175 ALA A O 1
ATOM 1361 N N . LYS A 1 176 ? -12.150 14.505 -9.548 1.00 87.44 176 LYS A N 1
ATOM 1362 C CA . LYS A 1 176 ? -12.082 15.743 -10.351 1.00 87.44 176 LYS A CA 1
ATOM 1363 C C . LYS A 1 176 ? -13.269 16.680 -10.117 1.00 87.44 176 LYS A C 1
ATOM 1365 O O . LYS A 1 176 ? -13.164 17.877 -10.369 1.00 87.44 176 LYS A O 1
ATOM 1370 N N . HIS A 1 177 ? -14.397 16.134 -9.675 1.00 88.31 177 HIS A N 1
ATOM 1371 C CA . HIS A 1 177 ? -15.651 16.851 -9.449 1.00 88.31 177 HIS A CA 1
ATOM 1372 C C . HIS A 1 177 ? -15.966 17.046 -7.962 1.00 88.31 177 HIS A C 1
ATOM 1374 O O . HIS A 1 177 ? -16.819 17.864 -7.627 1.00 88.31 177 HIS A O 1
ATOM 1380 N N . VAL A 1 178 ? -15.276 16.326 -7.074 1.00 82.94 178 VAL A N 1
ATOM 1381 C CA . VAL A 1 178 ? -15.370 16.489 -5.622 1.00 82.94 178 VAL A CA 1
ATOM 1382 C C . VAL A 1 178 ? -14.241 17.413 -5.154 1.00 82.94 178 VAL A C 1
ATOM 1384 O O . VAL A 1 178 ? -13.086 16.979 -5.078 1.00 82.94 178 VAL A O 1
ATOM 1387 N N . PRO A 1 179 ? -14.535 18.688 -4.837 1.00 75.56 179 PRO A N 1
ATOM 1388 C CA . PRO A 1 179 ? -13.523 19.586 -4.307 1.00 75.56 179 PRO A CA 1
ATOM 1389 C C . PRO A 1 179 ? -13.021 19.069 -2.953 1.00 75.56 179 PRO A C 1
ATOM 1391 O O . PRO A 1 179 ? -13.794 18.580 -2.132 1.00 75.56 179 PRO A O 1
ATOM 1394 N N . HIS A 1 180 ? -11.715 19.213 -2.719 1.00 81.62 180 HIS A N 1
ATOM 1395 C CA . HIS A 1 180 ? -11.063 18.901 -1.445 1.00 81.62 180 HIS A CA 1
ATOM 1396 C C . HIS A 1 180 ? -11.175 17.439 -0.983 1.00 81.62 180 HIS A C 1
ATOM 1398 O O . HIS A 1 180 ? -11.400 17.216 0.198 1.00 81.62 180 HIS A O 1
ATOM 1404 N N . HIS A 1 181 ? -11.006 16.451 -1.859 1.00 86.38 181 HIS A N 1
ATOM 1405 C CA . HIS A 1 181 ? -10.878 15.046 -1.451 1.00 86.38 181 HIS A CA 1
ATOM 1406 C C . HIS A 1 181 ? -9.613 14.786 -0.611 1.00 86.38 181 HIS A C 1
ATOM 1408 O O . HIS A 1 181 ? -8.708 15.620 -0.578 1.00 86.38 181 HIS A O 1
ATOM 1414 N N . VAL A 1 182 ? -9.576 13.629 0.056 1.00 89.19 182 VAL A N 1
ATOM 1415 C CA . VAL A 1 182 ? -8.475 13.179 0.922 1.00 89.19 182 VAL A CA 1
ATOM 1416 C C . VAL A 1 182 ? -8.056 11.741 0.633 1.00 89.19 182 VAL A C 1
ATOM 1418 O O . VAL A 1 182 ? -8.771 11.047 -0.083 1.00 89.19 182 VAL A O 1
ATOM 1421 N N . GLY A 1 183 ? -6.958 11.271 1.221 1.00 85.88 183 GLY A N 1
ATOM 1422 C CA . GLY A 1 183 ? -6.562 9.858 1.214 1.00 85.88 183 GLY A CA 1
ATOM 1423 C C . GLY A 1 183 ? -5.083 9.583 0.977 1.00 85.88 183 GLY A C 1
ATOM 1424 O O . GLY A 1 183 ? -4.696 8.416 1.012 1.00 85.88 183 GLY A O 1
ATOM 1425 N N . TYR A 1 184 ? -4.261 10.621 0.813 1.00 88.88 184 TYR A N 1
ATOM 1426 C CA . TYR A 1 184 ? -2.823 10.461 0.613 1.00 88.88 184 TYR A CA 1
ATOM 1427 C C . TYR A 1 184 ? -2.055 10.517 1.930 1.00 88.88 184 TYR A C 1
ATOM 1429 O O . TYR A 1 184 ? -2.264 11.426 2.746 1.00 88.88 184 TYR A O 1
ATOM 1437 N N . LEU A 1 185 ? -1.101 9.596 2.089 1.00 87.62 185 LEU A N 1
ATOM 1438 C CA . LEU A 1 185 ? -0.274 9.396 3.282 1.00 87.62 185 LEU A CA 1
ATOM 1439 C C . LEU A 1 185 ? 0.351 10.698 3.800 1.00 87.62 185 LEU A C 1
ATOM 1441 O O . LEU A 1 185 ? 0.398 10.941 5.004 1.00 87.62 185 LEU A O 1
ATOM 1445 N N . HIS A 1 186 ? 0.799 11.551 2.881 1.00 85.31 186 HIS A N 1
ATOM 1446 C CA . HIS A 1 186 ? 1.577 12.753 3.184 1.00 85.31 186 HIS A CA 1
ATOM 1447 C C . HIS A 1 186 ? 0.763 14.052 3.227 1.00 85.31 186 HIS A C 1
ATOM 1449 O O . HIS A 1 186 ? 1.339 15.116 3.444 1.00 85.31 186 HIS A O 1
ATOM 1455 N N . ALA A 1 187 ? -0.555 13.991 3.024 1.00 87.00 187 ALA A N 1
ATOM 1456 C CA . ALA A 1 187 ? -1.410 15.177 3.018 1.00 87.00 187 ALA A CA 1
ATOM 1457 C C . ALA A 1 187 ? -2.405 15.179 4.184 1.00 87.00 187 ALA A C 1
ATOM 1459 O O . ALA A 1 187 ? -2.377 16.057 5.044 1.00 87.00 187 ALA A O 1
ATOM 1460 N N . ASP A 1 188 ? -3.301 14.200 4.217 1.00 87.94 188 ASP A N 1
ATOM 1461 C CA . ASP A 1 188 ? -4.513 14.220 5.048 1.00 87.94 188 ASP A CA 1
ATOM 1462 C C . ASP A 1 188 ? -4.853 12.856 5.653 1.00 87.94 188 ASP A C 1
ATOM 1464 O O . ASP A 1 188 ? -5.922 12.656 6.238 1.00 87.94 188 ASP A O 1
ATOM 1468 N N . PHE A 1 189 ? -3.896 11.939 5.590 1.00 90.06 189 PHE A N 1
ATOM 1469 C CA . PHE A 1 189 ? -3.999 10.585 6.102 1.00 90.06 189 PHE A CA 1
ATOM 1470 C C . PHE A 1 189 ? -4.409 10.509 7.575 1.00 90.06 189 PHE A C 1
ATOM 1472 O O . PHE A 1 189 ? -5.298 9.741 7.939 1.00 90.06 189 PHE A O 1
ATOM 1479 N N . ASP A 1 190 ? -3.819 11.342 8.437 1.00 92.19 190 ASP A N 1
ATOM 1480 C CA . ASP A 1 190 ? -4.178 11.378 9.859 1.00 92.19 190 ASP A CA 1
ATOM 1481 C C . ASP A 1 190 ? -5.621 11.838 10.080 1.00 92.19 190 ASP A C 1
ATOM 1483 O O . ASP A 1 190 ? -6.319 11.313 10.949 1.00 92.19 190 ASP A O 1
ATOM 1487 N N . MET A 1 191 ? -6.106 12.781 9.271 1.00 91.81 191 MET A N 1
ATOM 1488 C CA . MET A 1 191 ? -7.503 13.200 9.325 1.00 91.81 191 MET A CA 1
ATOM 1489 C C . MET A 1 191 ? -8.419 12.046 8.915 1.00 91.81 191 MET A C 1
ATOM 1491 O O . MET A 1 191 ? -9.387 11.762 9.627 1.00 91.81 191 MET A O 1
ATOM 1495 N N . LEU A 1 192 ? -8.085 11.357 7.821 1.00 92.38 192 LEU A N 1
ATOM 1496 C CA . LEU A 1 192 ? -8.871 10.238 7.319 1.00 92.38 192 LEU A CA 1
ATOM 1497 C C . LEU A 1 192 ? -8.925 9.085 8.335 1.00 92.38 192 LEU A C 1
ATOM 1499 O O . LEU A 1 192 ? -10.020 8.654 8.687 1.00 92.38 192 LEU A O 1
ATOM 1503 N N . LYS A 1 193 ? -7.789 8.662 8.909 1.00 93.69 193 LYS A N 1
ATOM 1504 C CA . LYS A 1 193 ? -7.751 7.639 9.975 1.00 93.69 193 LYS A CA 1
ATOM 1505 C C . LYS A 1 193 ? -8.634 8.004 11.163 1.00 93.69 193 LYS A C 1
ATOM 1507 O O . LYS A 1 193 ? -9.392 7.172 11.655 1.00 93.69 193 LYS A O 1
ATOM 1512 N N . ASN A 1 194 ? -8.540 9.248 11.630 1.00 91.44 194 ASN A N 1
ATOM 1513 C CA . ASN A 1 194 ? -9.244 9.685 12.833 1.00 91.44 194 ASN A CA 1
ATOM 1514 C C . ASN A 1 194 ? -10.756 9.819 12.626 1.00 91.44 194 ASN A C 1
ATOM 1516 O O . ASN A 1 194 ? -11.514 9.627 13.573 1.00 91.44 194 ASN A O 1
ATOM 1520 N N . LYS A 1 195 ? -11.207 10.154 11.412 1.00 91.44 195 LYS A N 1
ATOM 1521 C CA . LYS A 1 195 ? -12.633 10.372 11.118 1.00 91.44 195 LYS A CA 1
ATOM 1522 C C . LYS A 1 195 ? -13.316 9.209 10.404 1.00 91.44 195 LYS A C 1
ATOM 1524 O O . LYS A 1 195 ? -14.542 9.187 10.347 1.00 91.44 195 LYS A O 1
ATOM 1529 N N . ALA A 1 196 ? -12.548 8.288 9.831 1.00 92.44 196 ALA A N 1
ATOM 1530 C CA . ALA A 1 196 ? -13.048 7.286 8.897 1.00 92.44 196 ALA A CA 1
ATOM 1531 C C . ALA A 1 196 ? -12.310 5.937 9.001 1.00 92.44 196 ALA A C 1
ATOM 1533 O O . ALA A 1 196 ? -12.209 5.218 8.010 1.00 92.44 196 ALA A O 1
ATOM 1534 N N . SER A 1 197 ? -11.804 5.567 10.185 1.00 93.31 197 SER A N 1
ATOM 1535 C CA . SER A 1 197 ? -11.075 4.296 10.388 1.00 93.31 197 SER A CA 1
ATOM 1536 C C . SER A 1 197 ? -11.816 3.054 9.867 1.00 93.31 197 SER A C 1
ATOM 1538 O O . SER A 1 197 ? -11.198 2.202 9.227 1.00 93.31 197 SER A O 1
ATOM 1540 N N . GLY A 1 198 ? -13.148 3.016 9.991 1.00 93.88 198 GLY A N 1
ATOM 1541 C CA . GLY A 1 198 ? -13.983 1.936 9.449 1.00 93.88 198 GLY A CA 1
ATOM 1542 C C . GLY A 1 198 ? -13.916 1.758 7.921 1.00 93.88 198 GLY A C 1
ATOM 1543 O O . GLY A 1 198 ? -14.264 0.700 7.408 1.00 93.88 198 GLY A O 1
ATOM 1544 N N . VAL A 1 199 ? -13.427 2.742 7.156 1.00 95.50 199 VAL A N 1
ATOM 1545 C CA . VAL A 1 199 ? -13.231 2.620 5.695 1.00 95.50 199 VAL A CA 1
ATOM 1546 C C . VAL A 1 199 ? -11.763 2.626 5.266 1.00 95.50 199 VAL A C 1
ATOM 1548 O O . VAL A 1 199 ? -11.492 2.505 4.072 1.00 95.50 199 VAL A O 1
ATOM 1551 N N . MET A 1 200 ? -10.805 2.684 6.200 1.00 97.00 200 MET A N 1
ATOM 1552 C CA . MET A 1 200 ? -9.370 2.707 5.865 1.00 97.00 200 MET A CA 1
ATOM 1553 C C . MET A 1 200 ? -8.873 1.413 5.214 1.00 97.00 200 MET A C 1
ATOM 1555 O O . MET A 1 200 ? -7.921 1.441 4.444 1.00 97.00 200 MET A O 1
ATOM 1559 N N . HIS A 1 201 ? -9.564 0.287 5.413 1.00 97.94 201 HIS A N 1
ATOM 1560 C CA . HIS A 1 201 ? -9.304 -0.960 4.679 1.00 97.94 201 HIS A CA 1
ATOM 1561 C C . HIS A 1 201 ? -9.532 -0.838 3.156 1.00 97.94 201 HIS A C 1
ATOM 1563 O O . HIS A 1 201 ? -9.224 -1.759 2.405 1.00 97.94 201 HIS A O 1
ATOM 1569 N N . LYS A 1 202 ? -10.096 0.282 2.685 1.00 97.75 202 LYS A N 1
ATOM 1570 C CA . LYS A 1 202 ? -10.288 0.590 1.263 1.00 97.75 202 LYS A CA 1
ATOM 1571 C C . LYS A 1 202 ? -9.258 1.578 0.723 1.00 97.75 202 LYS A C 1
ATOM 1573 O O . LYS A 1 202 ? -9.358 1.925 -0.446 1.00 97.75 202 LYS A O 1
ATOM 1578 N N . ASN A 1 203 ? -8.324 2.074 1.530 1.00 97.69 203 ASN A N 1
ATOM 1579 C CA . ASN A 1 203 ? -7.334 3.059 1.102 1.00 97.69 203 ASN A CA 1
ATOM 1580 C C . ASN A 1 203 ? -5.993 2.384 0.780 1.00 97.69 203 ASN A C 1
ATOM 1582 O O . ASN A 1 203 ? -5.487 1.622 1.599 1.00 97.69 203 ASN A O 1
ATOM 1586 N N . ALA A 1 204 ? -5.422 2.667 -0.393 1.00 97.00 204 ALA A N 1
ATOM 1587 C CA . ALA A 1 204 ? -4.184 2.031 -0.852 1.00 97.00 204 ALA A CA 1
ATOM 1588 C C . ALA A 1 204 ? -2.976 2.382 0.036 1.00 97.00 204 ALA A C 1
ATOM 1590 O O . ALA A 1 204 ? -2.268 1.493 0.516 1.00 97.00 204 ALA A O 1
ATOM 1591 N N . ASP A 1 205 ? -2.821 3.664 0.375 1.00 97.12 205 ASP A N 1
ATOM 1592 C CA . ASP A 1 205 ? -1.744 4.160 1.243 1.00 97.12 205 ASP A CA 1
ATOM 1593 C C . ASP A 1 205 ? -1.769 3.572 2.660 1.00 97.12 205 ASP A C 1
ATOM 1595 O O . ASP A 1 205 ? -0.732 3.477 3.319 1.00 97.12 205 ASP A O 1
ATOM 1599 N N . SER A 1 206 ? -2.926 3.095 3.124 1.00 98.00 206 SER A N 1
ATOM 1600 C CA . SER A 1 206 ? -3.024 2.391 4.405 1.00 98.00 206 SER A CA 1
ATOM 1601 C C . SER A 1 206 ? -2.280 1.068 4.403 1.00 98.00 206 SER A C 1
ATOM 1603 O O . SER A 1 206 ? -1.676 0.713 5.413 1.00 98.00 206 SER A O 1
ATOM 1605 N N . TYR A 1 207 ? -2.269 0.355 3.278 1.00 98.50 207 TYR A N 1
ATOM 1606 C CA . TYR A 1 207 ? -1.523 -0.894 3.145 1.00 98.50 207 TYR A CA 1
ATOM 1607 C C . TYR A 1 207 ? -0.034 -0.650 2.940 1.00 98.50 207 TYR A C 1
ATOM 1609 O O . TYR A 1 207 ? 0.765 -1.379 3.522 1.00 98.50 207 TYR A O 1
ATOM 1617 N N . LEU A 1 208 ? 0.341 0.406 2.211 1.00 97.50 208 LEU A N 1
ATOM 1618 C CA . LEU A 1 208 ? 1.730 0.868 2.140 1.00 97.50 208 LEU A CA 1
ATOM 1619 C C . LEU A 1 208 ? 2.267 1.151 3.549 1.00 97.50 208 LEU A C 1
ATOM 1621 O O . LEU A 1 208 ? 3.299 0.608 3.953 1.00 97.50 208 LEU A O 1
ATOM 1625 N N . ALA A 1 209 ? 1.539 1.956 4.328 1.00 97.94 209 ALA A N 1
ATOM 1626 C CA . ALA A 1 209 ? 1.920 2.272 5.698 1.00 97.94 209 ALA A CA 1
ATOM 1627 C C . ALA A 1 209 ? 1.962 1.019 6.582 1.00 97.94 209 ALA A C 1
ATOM 1629 O O . ALA A 1 209 ? 2.890 0.850 7.377 1.00 97.94 209 ALA A O 1
ATOM 1630 N N . PHE A 1 210 ? 0.994 0.116 6.413 1.00 98.69 210 PHE A N 1
ATOM 1631 C CA . PHE A 1 210 ? 0.927 -1.116 7.185 1.00 98.69 210 PHE A CA 1
ATOM 1632 C C . PHE A 1 210 ? 2.104 -2.051 6.909 1.00 98.69 210 PHE A C 1
ATOM 1634 O O . PHE A 1 210 ? 2.728 -2.509 7.865 1.00 98.69 210 PHE A O 1
ATOM 1641 N N . GLY A 1 211 ? 2.455 -2.277 5.641 1.00 98.38 211 GLY A N 1
ATOM 1642 C CA . GLY A 1 211 ? 3.628 -3.062 5.246 1.00 98.38 211 GLY A CA 1
ATOM 1643 C C . GLY A 1 211 ? 4.914 -2.497 5.828 1.00 98.38 211 GLY A C 1
ATOM 1644 O O . GLY A 1 211 ? 5.683 -3.216 6.475 1.00 98.38 211 GLY A O 1
ATOM 1645 N N . HIS A 1 212 ? 5.085 -1.178 5.718 1.00 98.06 212 HIS A N 1
ATOM 1646 C CA . HIS A 1 212 ? 6.245 -0.496 6.270 1.00 98.06 212 HIS A CA 1
ATOM 1647 C C . HIS A 1 212 ? 6.347 -0.684 7.790 1.00 98.06 212 HIS A C 1
ATOM 1649 O O . HIS A 1 212 ? 7.377 -1.131 8.293 1.00 98.06 212 HIS A O 1
ATOM 1655 N N . TYR A 1 213 ? 5.296 -0.364 8.547 1.00 98.44 213 TYR A N 1
ATOM 1656 C CA . TYR A 1 213 ? 5.339 -0.453 10.009 1.00 98.44 213 TYR A CA 1
ATOM 1657 C C . TYR A 1 213 ? 5.379 -1.898 10.520 1.00 98.44 213 TYR A C 1
ATOM 1659 O O . TYR A 1 213 ? 5.973 -2.148 11.568 1.00 98.44 213 TYR A O 1
ATOM 1667 N N . ALA A 1 214 ? 4.792 -2.855 9.798 1.00 98.38 214 ALA A N 1
ATOM 1668 C CA . ALA A 1 214 ? 4.852 -4.270 10.156 1.00 98.38 214 ALA A CA 1
ATOM 1669 C C . ALA A 1 214 ? 6.278 -4.832 10.067 1.00 98.38 214 ALA A C 1
ATOM 1671 O O . ALA A 1 214 ? 6.687 -5.620 10.924 1.00 98.38 214 ALA A O 1
ATOM 1672 N N . LYS A 1 215 ? 7.050 -4.404 9.061 1.00 98.00 215 LYS A N 1
ATOM 1673 C CA . LYS A 1 215 ? 8.442 -4.833 8.882 1.00 98.00 215 LYS A CA 1
ATOM 1674 C C . LYS A 1 215 ? 9.432 -4.017 9.710 1.00 98.00 215 LYS A C 1
ATOM 1676 O O . LYS A 1 215 ? 10.305 -4.583 10.363 1.00 98.00 215 LYS A O 1
ATOM 1681 N N . TYR A 1 216 ? 9.304 -2.694 9.700 1.00 97.31 216 TYR A N 1
ATOM 1682 C CA . TYR A 1 216 ? 10.297 -1.780 10.280 1.00 97.31 216 TYR A CA 1
ATOM 1683 C C . TYR A 1 216 ? 9.952 -1.294 11.691 1.00 97.31 216 TYR A C 1
ATOM 1685 O O . TYR A 1 216 ? 10.775 -0.648 12.339 1.00 97.31 216 TYR A O 1
ATOM 1693 N N . GLY A 1 217 ? 8.762 -1.630 12.184 1.00 97.69 217 GLY A N 1
ATOM 1694 C CA . GLY A 1 217 ? 8.268 -1.250 13.499 1.00 97.69 217 GLY A CA 1
ATOM 1695 C C . GLY A 1 217 ? 7.400 0.016 13.484 1.00 97.69 217 GLY A C 1
ATOM 1696 O O . GLY A 1 217 ? 7.458 0.829 12.559 1.00 97.69 217 GLY A O 1
ATOM 1697 N N . PRO A 1 218 ? 6.594 0.224 14.541 1.00 96.81 218 PRO A N 1
ATOM 1698 C CA . PRO A 1 218 ? 5.626 1.323 14.628 1.00 96.81 218 PRO A CA 1
ATOM 1699 C C . PRO A 1 218 ? 6.263 2.713 14.703 1.00 96.81 218 PRO A C 1
ATOM 1701 O O . PRO A 1 218 ? 5.571 3.707 14.492 1.00 96.81 218 PRO A O 1
ATOM 1704 N N . ASP A 1 219 ? 7.550 2.799 15.025 1.00 96.31 219 ASP A N 1
ATOM 1705 C CA . ASP A 1 219 ? 8.288 4.055 15.177 1.00 96.31 219 ASP A CA 1
ATOM 1706 C C . ASP A 1 219 ? 9.150 4.381 13.949 1.00 96.31 219 ASP A C 1
ATOM 1708 O O . ASP A 1 219 ? 9.761 5.444 13.898 1.00 96.31 219 ASP A O 1
ATOM 1712 N N . ALA A 1 220 ? 9.161 3.506 12.937 1.00 95.75 220 ALA A N 1
ATOM 1713 C CA . ALA A 1 220 ? 9.819 3.791 11.672 1.00 95.75 220 ALA A CA 1
ATOM 1714 C C . ALA A 1 220 ? 9.166 4.994 10.969 1.00 95.75 220 ALA A C 1
ATOM 1716 O O . ALA A 1 220 ? 7.959 5.238 11.091 1.00 95.75 220 ALA A O 1
ATOM 1717 N N . GLU A 1 221 ? 9.975 5.752 10.236 1.00 93.50 221 GLU A N 1
ATOM 1718 C CA . GLU A 1 221 ? 9.520 6.880 9.430 1.00 93.50 221 GLU A CA 1
ATOM 1719 C C . GLU A 1 221 ? 9.294 6.437 7.984 1.00 93.50 221 GLU A C 1
ATOM 1721 O O . GLU A 1 221 ? 10.166 5.821 7.366 1.00 93.50 221 GLU A O 1
ATOM 1726 N N . ILE A 1 222 ? 8.138 6.803 7.427 1.00 90.50 222 ILE A N 1
ATOM 1727 C CA . ILE A 1 222 ? 7.883 6.670 5.993 1.00 90.50 222 ILE A CA 1
ATOM 1728 C C . ILE A 1 222 ? 8.330 7.971 5.356 1.00 90.50 222 ILE A C 1
ATOM 1730 O O . ILE A 1 222 ? 7.616 8.975 5.382 1.00 90.50 222 ILE A O 1
ATOM 1734 N N . LYS A 1 223 ? 9.548 7.961 4.832 1.00 83.44 223 LYS A N 1
ATOM 1735 C CA . LYS A 1 223 ? 10.092 9.103 4.122 1.00 83.44 223 LYS A CA 1
ATOM 1736 C C . LYS A 1 223 ? 9.914 8.898 2.623 1.00 83.44 223 LYS A C 1
ATOM 1738 O O . LYS A 1 223 ? 10.367 7.890 2.082 1.00 83.44 223 LYS A O 1
ATOM 1743 N N . HIS A 1 224 ? 9.333 9.885 1.947 1.00 64.38 224 HIS A N 1
ATOM 1744 C CA . HIS A 1 224 ? 9.585 10.096 0.521 1.00 64.38 224 HIS A CA 1
ATOM 1745 C C . HIS A 1 224 ? 10.984 10.701 0.371 1.00 64.38 224 HIS A C 1
ATOM 1747 O O . HIS A 1 224 ? 11.151 11.865 0.017 1.00 64.38 224 HIS A O 1
ATOM 1753 N N . GLU A 1 225 ? 12.007 9.942 0.745 1.00 45.31 225 GLU A N 1
ATOM 1754 C CA . GLU A 1 225 ? 13.375 10.334 0.448 1.00 45.31 225 GLU A CA 1
ATOM 1755 C C . GLU A 1 225 ? 13.626 10.037 -1.027 1.00 45.31 225 GLU A C 1
ATOM 1757 O O . GLU A 1 225 ? 13.640 8.871 -1.436 1.00 45.31 225 GLU A O 1
ATOM 1762 N N . LYS A 1 226 ? 13.862 11.108 -1.796 1.00 43.06 226 LYS A N 1
ATOM 1763 C CA . LYS A 1 226 ? 14.920 11.028 -2.799 1.00 43.06 226 LYS A CA 1
ATOM 1764 C C . LYS A 1 226 ? 16.202 10.673 -2.040 1.00 43.06 226 LYS A C 1
ATOM 1766 O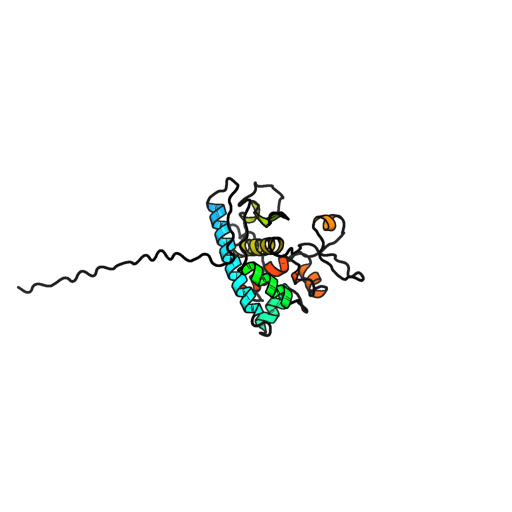 O . LYS A 1 226 ? 16.445 11.345 -1.037 1.00 43.06 226 LYS A O 1
ATOM 1771 N N . PRO A 1 227 ? 16.950 9.609 -2.395 1.00 36.66 227 PRO A N 1
ATOM 1772 C CA . PRO A 1 227 ? 18.208 9.306 -1.738 1.00 36.66 227 PRO A CA 1
ATOM 1773 C C . PRO A 1 227 ? 19.055 10.573 -1.737 1.00 36.66 227 PRO A C 1
ATOM 1775 O O . PRO A 1 227 ? 19.090 11.298 -2.734 1.00 36.66 227 PRO A O 1
ATOM 1778 N N . ASP A 1 228 ? 19.692 10.856 -0.602 1.00 33.00 228 ASP A N 1
ATOM 1779 C CA . ASP A 1 228 ? 20.688 11.914 -0.529 1.00 33.00 228 ASP A CA 1
ATOM 1780 C C . ASP A 1 228 ? 21.682 11.678 -1.673 1.00 33.00 228 ASP A C 1
ATOM 1782 O O . ASP A 1 228 ? 22.277 10.602 -1.762 1.00 33.00 228 ASP A O 1
ATOM 1786 N N . ALA A 1 229 ? 21.789 12.639 -2.595 1.00 31.14 229 ALA A N 1
ATOM 1787 C CA . ALA A 1 229 ? 22.714 12.545 -3.715 1.00 31.14 229 ALA A CA 1
ATOM 1788 C C . ALA A 1 229 ? 24.130 12.311 -3.157 1.00 31.14 229 ALA A C 1
ATOM 1790 O O . ALA A 1 229 ? 24.640 13.157 -2.417 1.00 31.14 229 ALA A O 1
ATOM 1791 N N . ILE A 1 230 ? 24.714 11.146 -3.461 1.00 30.05 230 ILE A N 1
ATOM 1792 C CA . ILE A 1 230 ? 26.107 10.801 -3.131 1.00 30.05 230 ILE A CA 1
ATOM 1793 C C . ILE A 1 230 ? 27.040 11.529 -4.096 1.00 30.05 230 ILE A C 1
ATOM 1795 O O . ILE A 1 230 ? 26.773 11.472 -5.318 1.00 30.05 230 ILE A O 1
#